Protein AF-A0A2G6N843-F1 (afdb_monomer)

Secondary structure (DSSP, 8-state):
---S-TT-SSPPEEEEE-SSEEEEEEEEEETTEEEEEEEEEEEPPTT-HHHHHHHHHHHHHHTT----EEEEEE-STTEEEEE--S--TTTHHHHTTSTT-TTGGGGGGEEEEEEEEE-TT--EEEEEEEEEHHHHHHHHHHHHHTT-EEEEEEEHHHHHHHHHHHHTGGGTTS-EEEEE--SS-EEEEEEETTEEEEEEEES--HHHHHHHTTSSS---

Nearest PDB structures (foldseek):
  5eou-assembly1_A  TM=7.934E-01  e=2.199E-14  Pseudomonas aeruginosa PAO1
  5eou-assembly2_B  TM=7.850E-01  e=2.071E-14  Pseudomonas aeruginosa PAO1
  2ych-assembly1_A  TM=8.215E-01  e=8.209E-13  Thermus thermophilus HB27
  3jc8-assembly1_Ma  TM=8.060E-01  e=1.693E-12  Myxococcus xanthus DK 1622
  7e1c-assembly1_A  TM=4.385E-01  e=1.642E-03  Spiroplasma eriocheiris

Solvent-accessible surface area (backbone atoms only — not comparable to full-atom values): 12923 Å² total; per-residue (Å²): 139,79,91,72,61,89,83,50,88,66,58,62,32,39,32,44,55,50,96,52,36,42,37,38,42,29,52,40,76,59,88,96,44,78,40,87,70,48,73,51,75,46,75,46,71,95,83,49,84,75,47,51,18,54,52,48,33,51,51,41,56,73,70,64,59,79,73,52,46,33,34,35,28,44,60,70,90,39,55,54,71,54,78,57,66,96,62,72,80,87,60,53,73,65,53,65,69,36,92,82,44,87,59,49,83,37,54,94,51,36,46,74,51,72,49,78,45,65,50,98,84,66,51,79,41,58,44,44,44,33,30,40,39,65,61,54,50,54,51,48,49,37,36,41,73,34,70,32,39,72,78,41,83,42,51,39,69,58,55,48,39,51,50,46,45,63,77,39,59,90,52,27,80,47,71,44,79,46,78,48,82,27,58,87,43,15,40,40,33,37,26,49,62,52,39,80,78,44,76,45,80,40,91,64,21,46,55,57,59,64,59,61,69,74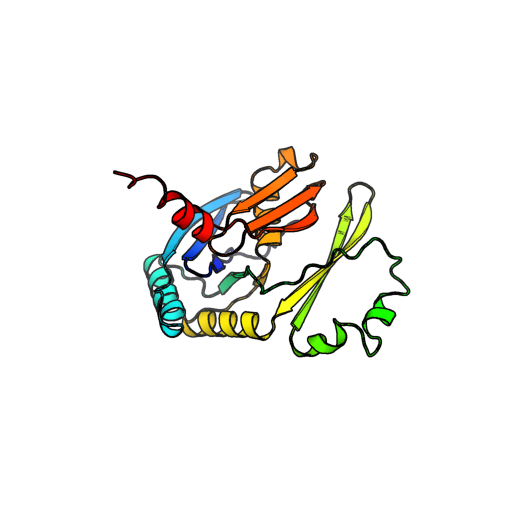,74,82,82,84,90,128

Sequence (220 aa):
MRFLHPSWLTPPVGLDWGSRWGKLVHLRRKGQTFTLNRIARFCWPAESEGDKSTRLKAVWSHLRLHPKTVFLALGGNTFLTSPADTLNLDRNLFQLQQPGSKLTDLADKTYSDSTVLYDNRGSPRHLRISASRQQVEEARQQIQQAGLRAKVIDNKALALCNMYTFAYADQKIKPAYLLHLGQTHSLLLLLQHGIPIWLERLDITGDALANSGGQTGHES

Foldseek 3Di:
DDPQPPPCQAGAWEWEDAPFKIKIWGWDDDPPDIDTLDIDMDTDDPDDLLVLLVVVLVVCVVSVPPAQEYAYADEDPFKDKDFPPPDDDPPVVVVLCDPPDPVVVCVVQKDKDKDWDADPVRDTGITMMIGGPVVVVSVQVSSVSSVHGYPHYHYPVVVVLVVCCVVCVVCLQDWDWDWAAEAQKIWIFIHHSSHTPDIDIDRRHNVVVVVVVPPPDDDD

Mean predicted aligned error: 9.67 Å

pLDDT: mean 77.56, std 18.63, range [28.88, 97.5]

Structure (mmCIF, N/CA/C/O backbone):
data_AF-A0A2G6N843-F1
#
_entry.id   AF-A0A2G6N843-F1
#
loop_
_atom_site.group_PDB
_atom_site.id
_atom_site.type_symbol
_atom_site.label_atom_id
_atom_site.label_alt_id
_atom_site.label_comp_id
_atom_site.label_asym_id
_atom_site.label_entity_id
_atom_site.label_seq_id
_atom_site.pdbx_PDB_ins_code
_atom_site.Cartn_x
_atom_site.Cartn_y
_atom_site.Cartn_z
_atom_site.occupancy
_atom_site.B_iso_or_equiv
_atom_site.auth_seq_id
_atom_site.auth_comp_id
_atom_site.auth_asym_id
_atom_site.auth_atom_id
_atom_site.pdbx_PDB_model_num
ATOM 1 N N . MET A 1 1 ? 11.738 -9.038 -9.928 1.00 37.84 1 MET A N 1
ATOM 2 C CA . MET A 1 1 ? 11.217 -8.848 -8.555 1.00 37.84 1 MET A CA 1
ATOM 3 C C . MET A 1 1 ? 9.994 -9.741 -8.336 1.00 37.84 1 MET A C 1
ATOM 5 O O . MET A 1 1 ? 9.005 -9.583 -9.042 1.00 37.84 1 MET A O 1
ATOM 9 N N . ARG A 1 2 ? 10.068 -10.738 -7.441 1.00 37.22 2 ARG A N 1
ATOM 10 C CA . ARG A 1 2 ? 8.918 -11.567 -7.026 1.00 37.22 2 ARG A CA 1
ATOM 11 C C . ARG A 1 2 ? 8.556 -11.165 -5.595 1.00 37.22 2 ARG A C 1
ATOM 13 O O . ARG A 1 2 ? 9.233 -11.577 -4.666 1.00 37.22 2 ARG A O 1
ATOM 20 N N . PHE A 1 3 ? 7.527 -10.337 -5.428 1.00 48.34 3 PHE A N 1
ATOM 21 C CA . PHE A 1 3 ? 7.156 -9.763 -4.123 1.00 48.34 3 PHE A CA 1
ATOM 22 C C . PHE A 1 3 ? 6.301 -10.680 -3.239 1.00 48.34 3 PHE A C 1
ATOM 24 O O . PHE A 1 3 ? 6.090 -10.395 -2.063 1.00 48.34 3 PHE A O 1
ATOM 31 N N . LEU A 1 4 ? 5.819 -11.800 -3.778 1.00 52.88 4 LEU A N 1
ATOM 32 C CA . LEU A 1 4 ? 5.072 -12.794 -3.015 1.00 52.88 4 LEU A CA 1
ATOM 33 C C . LEU A 1 4 ? 6.007 -13.961 -2.723 1.00 52.88 4 LEU A C 1
ATOM 35 O O . LEU A 1 4 ? 6.271 -14.797 -3.590 1.00 52.88 4 LEU A O 1
ATOM 39 N N . HIS A 1 5 ? 6.558 -13.971 -1.508 1.00 51.78 5 HIS A N 1
ATOM 40 C CA . HIS A 1 5 ? 7.480 -15.016 -1.092 1.00 51.78 5 HIS A CA 1
ATOM 41 C C . HIS A 1 5 ? 6.764 -16.382 -1.131 1.00 51.78 5 HIS A C 1
ATOM 43 O O . HIS A 1 5 ? 5.654 -16.500 -0.598 1.00 51.78 5 HIS A O 1
ATOM 49 N N . PRO A 1 6 ? 7.367 -17.433 -1.722 1.00 54.41 6 PRO A N 1
ATOM 50 C CA . PRO A 1 6 ? 6.719 -18.734 -1.884 1.00 54.41 6 PRO A CA 1
ATOM 51 C C . PRO A 1 6 ? 6.230 -19.370 -0.577 1.00 54.41 6 PRO A C 1
ATOM 53 O O . PRO A 1 6 ? 5.287 -20.154 -0.613 1.00 54.41 6 PRO A O 1
ATOM 56 N N . SER A 1 7 ? 6.837 -19.012 0.561 1.00 55.78 7 SER A N 1
ATOM 57 C CA . SER A 1 7 ? 6.515 -19.566 1.884 1.00 55.78 7 SER A CA 1
ATOM 58 C C . SER A 1 7 ? 5.225 -19.036 2.521 1.00 55.78 7 SER A C 1
ATOM 60 O O . SER A 1 7 ? 4.853 -19.488 3.604 1.00 55.78 7 SER A O 1
ATOM 62 N N . TRP A 1 8 ? 4.522 -18.077 1.910 1.00 62.12 8 TRP A N 1
ATOM 63 C CA . TRP A 1 8 ? 3.252 -17.607 2.466 1.00 62.12 8 TRP A CA 1
ATOM 64 C C . TRP A 1 8 ? 2.125 -18.572 2.101 1.00 62.12 8 TRP A C 1
ATOM 66 O O . TRP A 1 8 ? 1.446 -18.410 1.090 1.00 62.12 8 TRP A O 1
ATOM 76 N N . LEU A 1 9 ? 1.926 -19.574 2.965 1.00 58.59 9 LEU A N 1
ATOM 77 C CA . LEU A 1 9 ? 0.826 -20.544 2.885 1.00 58.59 9 LEU A CA 1
ATOM 78 C C . LEU A 1 9 ? -0.548 -19.858 2.839 1.00 58.59 9 LEU A C 1
ATOM 80 O O . LEU A 1 9 ? -1.459 -20.335 2.169 1.00 58.59 9 LEU A O 1
ATOM 84 N N . THR A 1 10 ? -0.682 -18.707 3.507 1.00 65.06 10 THR A N 1
ATOM 85 C CA . THR A 1 10 ? -1.827 -17.802 3.348 1.00 65.06 10 THR A CA 1
ATOM 86 C C . THR A 1 10 ? -1.306 -16.437 2.903 1.00 65.06 10 THR A C 1
ATOM 88 O O . THR A 1 10 ? -0.564 -15.810 3.666 1.00 65.06 10 THR A O 1
ATOM 91 N N . PRO A 1 11 ? -1.626 -15.971 1.683 1.00 71.50 11 PRO A N 1
ATOM 92 C CA . PRO A 1 11 ? -1.221 -14.644 1.250 1.00 71.50 11 PRO A CA 1
ATOM 93 C C . PRO A 1 11 ? -1.830 -13.589 2.192 1.00 71.50 11 PRO A C 1
ATOM 95 O O . PRO A 1 11 ? -2.998 -13.698 2.575 1.00 71.50 11 PRO A O 1
ATOM 98 N N . PRO A 1 12 ? -1.044 -12.588 2.607 1.00 79.25 12 PRO A N 1
ATOM 99 C CA . PRO A 1 12 ? -1.534 -11.522 3.463 1.00 79.25 12 PRO A CA 1
ATOM 100 C C . PRO A 1 12 ? -2.588 -10.686 2.732 1.00 79.25 12 PRO A C 1
ATOM 102 O O . PRO A 1 12 ? -2.629 -10.616 1.503 1.00 79.25 12 PRO A O 1
ATOM 105 N N . VAL A 1 13 ? -3.446 -10.042 3.514 1.00 94.75 13 VAL A N 1
ATOM 106 C CA . VAL A 1 13 ? -4.443 -9.102 3.004 1.00 94.75 13 VAL A CA 1
ATOM 107 C C . VAL A 1 13 ? -3.748 -7.778 2.690 1.00 94.75 13 VAL A C 1
ATOM 109 O O . VAL A 1 13 ? -3.042 -7.247 3.545 1.00 94.75 13 VAL A O 1
ATOM 112 N N . GLY A 1 14 ? -3.944 -7.246 1.486 1.00 95.75 14 GLY A N 1
ATOM 113 C CA . GLY A 1 14 ? -3.478 -5.916 1.099 1.00 95.75 14 GLY A CA 1
ATOM 114 C C . GLY A 1 14 ? -4.483 -4.837 1.498 1.00 95.75 14 GLY A C 1
ATOM 115 O O . GLY A 1 14 ? -5.689 -5.028 1.336 1.00 95.75 14 GLY A O 1
ATOM 116 N N . LEU A 1 15 ? -3.988 -3.711 2.005 1.00 96.56 15 LEU A N 1
ATOM 117 C CA . LEU A 1 15 ? -4.779 -2.565 2.440 1.00 96.56 15 LEU A CA 1
ATOM 118 C C . LEU A 1 15 ? -4.164 -1.262 1.917 1.00 96.56 15 LEU A C 1
ATOM 120 O O . LEU A 1 15 ? -3.085 -0.863 2.345 1.00 96.56 15 LEU A O 1
ATOM 124 N N . ASP A 1 16 ? -4.872 -0.587 1.013 1.00 94.75 16 ASP A N 1
ATOM 125 C CA . ASP A 1 16 ? -4.592 0.795 0.611 1.00 94.75 16 ASP A CA 1
ATOM 126 C C . ASP A 1 16 ? -5.185 1.742 1.661 1.00 94.75 16 ASP A C 1
ATOM 128 O O . ASP A 1 16 ? -6.410 1.837 1.806 1.00 94.75 16 ASP A O 1
ATOM 132 N N . TRP A 1 17 ? -4.307 2.416 2.405 1.00 92.38 17 TRP A N 1
ATOM 133 C CA . TRP A 1 17 ? -4.669 3.368 3.452 1.00 92.38 17 TRP A CA 1
ATOM 134 C C . TRP A 1 17 ? -4.746 4.775 2.861 1.00 92.38 17 TRP A C 1
ATOM 136 O O . TRP A 1 17 ? -3.772 5.530 2.817 1.00 92.38 17 TRP A O 1
ATOM 146 N N . GLY A 1 18 ? -5.908 5.118 2.311 1.00 89.31 18 GLY A N 1
ATOM 147 C CA . GLY A 1 18 ? -6.187 6.464 1.818 1.00 89.31 18 GLY A CA 1
ATOM 148 C C . GLY A 1 18 ? -6.565 7.433 2.937 1.00 89.31 18 GLY A C 1
ATOM 149 O O . GLY A 1 18 ? -6.906 7.032 4.048 1.00 89.31 18 GLY A O 1
ATOM 150 N N . SER A 1 19 ? -6.558 8.729 2.624 1.00 84.31 19 SER A N 1
ATOM 151 C CA . SER A 1 19 ? -6.962 9.791 3.555 1.00 84.31 19 SER A CA 1
ATOM 152 C C . SER A 1 19 ? -8.450 9.731 3.905 1.00 84.31 19 SER A C 1
ATOM 154 O O . SER A 1 19 ? -8.777 9.840 5.086 1.00 84.31 19 SER A O 1
ATOM 156 N N . ARG A 1 20 ? -9.326 9.465 2.917 1.00 88.00 20 ARG A N 1
ATOM 157 C CA . ARG A 1 20 ? -10.784 9.280 3.105 1.00 88.00 20 ARG A CA 1
ATOM 158 C C . ARG A 1 20 ? -11.318 7.881 2.812 1.00 88.00 20 ARG A C 1
ATOM 160 O O . ARG A 1 20 ? -12.445 7.585 3.173 1.00 88.00 20 ARG A O 1
ATOM 167 N N . TRP A 1 21 ? -10.546 7.012 2.166 1.00 90.81 21 TRP A N 1
ATOM 168 C CA . TRP A 1 21 ? -11.011 5.668 1.815 1.00 90.81 21 TRP A CA 1
ATOM 169 C C . TRP A 1 21 ? -9.994 4.608 2.211 1.00 90.81 21 TRP A C 1
ATOM 171 O O . TRP A 1 21 ? -8.796 4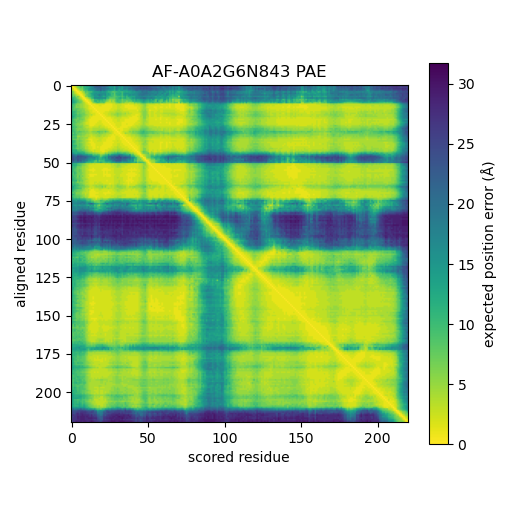.781 1.994 1.00 90.81 21 TRP A O 1
ATOM 181 N N . GLY A 1 22 ? -10.488 3.487 2.724 1.00 93.44 22 GLY A N 1
ATOM 182 C CA . GLY A 1 22 ? -9.756 2.233 2.819 1.00 93.44 22 GLY A CA 1
ATOM 183 C C . GLY A 1 22 ? -10.151 1.312 1.669 1.00 93.44 22 GLY A C 1
ATOM 184 O O . GLY A 1 22 ? -11.338 1.186 1.342 1.00 93.44 22 GLY A O 1
ATOM 185 N N . LYS A 1 23 ? -9.170 0.653 1.046 1.00 96.44 23 LYS A N 1
ATOM 186 C CA . LYS A 1 23 ? -9.431 -0.426 0.078 1.00 96.44 23 LYS A CA 1
ATOM 187 C C . LYS A 1 23 ? -8.692 -1.676 0.506 1.00 96.44 23 LYS A C 1
ATOM 189 O O . LYS A 1 23 ? -7.488 -1.637 0.725 1.00 96.44 23 LYS A O 1
ATOM 194 N N . LEU A 1 24 ? -9.413 -2.781 0.603 1.00 96.62 24 LEU A N 1
ATOM 195 C CA . LEU A 1 24 ? -8.887 -4.056 1.059 1.00 96.62 24 LEU A CA 1
ATOM 196 C C . LEU A 1 24 ? -8.987 -5.074 -0.068 1.00 96.62 24 LEU A C 1
ATOM 198 O O . LEU A 1 24 ? -10.053 -5.228 -0.660 1.00 96.62 24 LEU A O 1
ATOM 202 N N . VAL A 1 25 ? -7.899 -5.799 -0.322 1.00 95.75 25 VAL A N 1
ATOM 203 C CA . VAL A 1 25 ? -7.856 -6.915 -1.270 1.00 95.75 25 VAL A CA 1
ATOM 204 C C . VAL A 1 25 ? -7.260 -8.138 -0.585 1.00 95.75 25 VAL A C 1
ATOM 206 O O . VAL A 1 25 ? -6.144 -8.111 -0.073 1.00 95.75 25 VAL A O 1
ATOM 209 N N . HIS A 1 26 ? -7.996 -9.243 -0.602 1.00 94.88 26 HIS A N 1
ATOM 210 C CA . HIS A 1 26 ? -7.501 -10.550 -0.195 1.00 94.88 26 HIS A CA 1
ATOM 211 C C . HIS A 1 26 ? -7.463 -11.455 -1.419 1.00 94.88 26 HIS A C 1
ATOM 213 O O . HIS A 1 26 ? -8.494 -11.742 -2.033 1.00 94.88 26 HIS A O 1
ATOM 219 N N . LEU A 1 27 ? -6.266 -11.912 -1.764 1.00 90.88 27 LEU A N 1
ATOM 220 C CA . LEU A 1 27 ? -6.049 -12.881 -2.829 1.00 90.88 27 LEU A CA 1
ATOM 221 C C . LEU A 1 27 ? -5.942 -14.282 -2.228 1.00 90.88 27 LEU A C 1
ATOM 223 O O . LEU A 1 27 ? -5.589 -14.436 -1.067 1.00 90.88 27 LEU A O 1
ATOM 227 N N . ARG A 1 28 ? -6.214 -15.320 -3.013 1.00 89.69 28 ARG A N 1
ATOM 228 C CA . ARG A 1 28 ? -5.896 -16.713 -2.687 1.00 89.69 28 ARG A CA 1
ATOM 229 C C . ARG A 1 28 ? -4.988 -17.267 -3.773 1.00 89.69 28 ARG A C 1
ATOM 231 O O . ARG A 1 28 ? -5.272 -17.106 -4.960 1.00 89.69 28 ARG A O 1
ATOM 238 N N . ARG A 1 29 ? -3.911 -17.939 -3.371 1.00 85.69 29 ARG A N 1
ATOM 239 C CA . ARG A 1 29 ? -3.027 -18.641 -4.305 1.00 85.69 29 ARG A CA 1
ATOM 240 C C . ARG A 1 29 ? -3.634 -19.995 -4.683 1.00 85.69 29 ARG A C 1
ATOM 242 O O . ARG A 1 29 ? -4.057 -20.741 -3.801 1.00 85.69 29 ARG A O 1
ATOM 249 N N . LYS A 1 30 ? -3.662 -20.315 -5.978 1.00 86.62 30 LYS A N 1
ATOM 250 C CA . LYS A 1 30 ? -4.045 -21.625 -6.527 1.00 86.62 30 LYS A CA 1
ATOM 251 C C . LYS A 1 30 ? -2.950 -22.074 -7.499 1.00 86.62 30 LYS A C 1
ATOM 253 O O . LYS A 1 30 ? -2.910 -21.651 -8.647 1.00 86.62 30 LYS A O 1
ATOM 258 N N . GLY A 1 31 ? -2.006 -22.883 -7.018 1.00 85.69 31 GLY A N 1
ATOM 259 C CA . GLY A 1 31 ? -0.800 -23.218 -7.784 1.00 85.69 31 GLY A CA 1
ATOM 260 C C . GLY A 1 31 ? 0.073 -21.980 -8.031 1.00 85.69 31 GLY A C 1
ATOM 261 O O . GLY A 1 31 ? 0.523 -21.333 -7.082 1.00 85.69 31 GLY A O 1
ATOM 262 N N . GLN A 1 32 ? 0.307 -21.638 -9.300 1.00 81.12 32 GLN A N 1
ATOM 263 C CA . GLN A 1 32 ? 1.075 -20.445 -9.692 1.00 81.12 32 GLN A CA 1
ATOM 264 C C . GLN A 1 32 ? 0.210 -19.207 -9.958 1.00 81.12 32 GLN A C 1
ATOM 266 O O . GLN A 1 32 ? 0.752 -18.142 -10.244 1.00 81.12 32 GLN A O 1
ATOM 271 N N . THR A 1 33 ? -1.116 -19.315 -9.844 1.00 83.50 33 THR A N 1
ATOM 272 C CA . THR A 1 33 ? -2.028 -18.194 -10.088 1.00 83.50 33 THR A CA 1
ATOM 273 C C . THR A 1 33 ? -2.588 -17.629 -8.787 1.00 83.50 33 THR A C 1
ATOM 275 O O . THR A 1 33 ? -2.633 -18.294 -7.744 1.00 83.50 33 THR A O 1
ATOM 278 N N . PHE A 1 34 ? -3.017 -16.370 -8.852 1.00 85.38 34 PHE A N 1
ATOM 279 C CA . PHE A 1 34 ? -3.748 -15.701 -7.784 1.00 85.38 34 PHE A CA 1
ATOM 280 C C . PHE A 1 34 ? -5.189 -15.491 -8.224 1.00 85.38 34 PHE A C 1
ATOM 282 O O . PHE A 1 34 ? -5.458 -15.111 -9.358 1.00 85.38 34 PHE A O 1
ATOM 289 N N . THR A 1 35 ? -6.113 -15.739 -7.307 1.00 90.38 35 THR A N 1
ATOM 290 C CA . THR A 1 35 ? -7.546 -15.513 -7.498 1.00 90.38 35 THR A CA 1
ATOM 291 C C . THR A 1 35 ? -8.022 -14.506 -6.467 1.00 90.38 35 THR A C 1
ATOM 293 O O . THR A 1 35 ? -7.561 -14.521 -5.322 1.00 90.38 35 THR A O 1
ATOM 296 N N . LEU A 1 36 ? -8.924 -13.610 -6.859 1.00 93.12 36 LEU A N 1
ATOM 297 C CA . LEU A 1 36 ? -9.547 -12.691 -5.917 1.00 93.12 36 LEU A CA 1
ATOM 298 C C . LEU A 1 36 ? -10.435 -13.489 -4.957 1.00 93.12 36 LEU A C 1
ATOM 300 O O . LEU A 1 36 ? -11.321 -14.216 -5.392 1.00 93.12 36 LEU A O 1
ATOM 304 N N . ASN A 1 37 ? -10.193 -13.360 -3.653 1.00 94.56 37 ASN A N 1
ATOM 305 C CA . ASN A 1 37 ? -10.992 -14.030 -2.631 1.00 94.56 37 ASN A CA 1
ATOM 306 C C . ASN A 1 37 ? -11.985 -13.061 -1.983 1.00 94.56 37 ASN A C 1
ATOM 308 O O . ASN A 1 37 ? -13.172 -13.361 -1.885 1.00 94.56 37 ASN A O 1
ATOM 312 N N . ARG A 1 38 ? -11.510 -11.896 -1.529 1.00 96.62 38 ARG A N 1
ATOM 313 C CA . ARG A 1 38 ? -12.354 -10.837 -0.953 1.00 96.62 38 ARG A CA 1
ATOM 314 C C . ARG A 1 38 ? -11.857 -9.470 -1.393 1.00 96.62 38 ARG A C 1
ATOM 316 O O . ARG A 1 38 ? -10.655 -9.270 -1.562 1.00 96.62 38 ARG A O 1
ATOM 323 N N . ILE A 1 39 ? -12.784 -8.530 -1.507 1.00 97.38 39 ILE A N 1
ATOM 324 C CA . ILE A 1 39 ? -12.498 -7.118 -1.732 1.00 97.38 39 ILE A CA 1
ATOM 325 C C . ILE A 1 39 ? -13.470 -6.282 -0.909 1.00 97.38 39 ILE A C 1
ATOM 327 O O . ILE A 1 39 ? -14.625 -6.666 -0.734 1.00 97.38 39 ILE A O 1
ATOM 331 N N . ALA A 1 40 ? -13.009 -5.145 -0.406 1.00 97.50 40 ALA A N 1
ATOM 332 C CA . ALA A 1 40 ? -13.889 -4.121 0.130 1.00 97.50 40 ALA A CA 1
ATOM 333 C C . ALA A 1 40 ? -13.341 -2.733 -0.159 1.00 97.50 40 ALA A C 1
ATOM 335 O O . ALA A 1 40 ? -12.130 -2.510 -0.196 1.00 97.50 40 ALA A O 1
ATOM 336 N N . ARG A 1 41 ? -14.267 -1.788 -0.292 1.00 96.25 41 ARG A N 1
ATOM 337 C CA . ARG A 1 41 ? -14.002 -0.355 -0.266 1.00 96.25 41 ARG A CA 1
ATOM 338 C C . ARG A 1 41 ? -14.878 0.258 0.812 1.00 96.25 41 ARG A C 1
ATOM 340 O O . ARG A 1 41 ? -16.057 -0.069 0.901 1.00 96.25 41 ARG A O 1
ATOM 347 N N . PHE A 1 42 ? -14.312 1.136 1.621 1.00 94.19 42 PHE A N 1
ATOM 348 C CA . PHE A 1 42 ? -15.028 1.778 2.714 1.00 94.19 42 PHE A CA 1
ATOM 349 C C . PHE A 1 42 ? -14.497 3.188 2.932 1.00 94.19 42 PHE A C 1
ATOM 351 O O . PHE A 1 42 ? -13.331 3.466 2.661 1.00 94.19 42 PHE A O 1
ATOM 358 N N . CYS A 1 43 ? -15.381 4.078 3.366 1.00 91.31 43 CYS A N 1
ATOM 359 C CA . CYS A 1 43 ? -15.042 5.459 3.669 1.00 91.31 43 CYS A CA 1
ATOM 360 C C . CYS A 1 43 ? -14.598 5.567 5.130 1.00 91.31 43 CYS A C 1
ATOM 362 O O . CYS A 1 43 ? -15.158 4.891 5.999 1.00 91.31 43 CYS A O 1
ATOM 364 N N . TRP A 1 44 ? -13.607 6.413 5.380 1.00 88.69 44 TRP A N 1
ATOM 365 C CA . TRP A 1 44 ? -13.299 6.909 6.707 1.00 88.69 44 TRP A CA 1
ATOM 366 C C . TRP A 1 44 ? -14.264 8.050 7.021 1.00 88.69 44 TRP A C 1
ATOM 368 O O . TRP A 1 44 ? -14.489 8.907 6.165 1.00 88.69 44 TRP A O 1
ATOM 378 N N . PRO A 1 45 ? -14.828 8.092 8.224 1.00 80.75 45 PRO A N 1
ATOM 379 C CA . PRO A 1 45 ? -15.607 9.242 8.643 1.00 80.75 45 PRO A CA 1
ATOM 380 C C . PRO A 1 45 ? -14.690 10.456 8.775 1.00 80.75 45 PRO A C 1
ATOM 382 O O . PRO A 1 45 ? -13.508 10.330 9.099 1.00 80.75 45 PRO A O 1
ATOM 385 N N . ALA A 1 46 ? -15.240 11.630 8.475 1.00 70.81 46 ALA A N 1
ATOM 386 C CA . ALA A 1 46 ? -14.468 12.858 8.344 1.00 70.81 46 ALA A CA 1
ATOM 387 C C . ALA A 1 46 ? -13.858 13.350 9.672 1.00 70.81 46 ALA A C 1
ATOM 389 O O . ALA A 1 46 ? -12.899 14.112 9.630 1.00 70.81 46 ALA A O 1
ATOM 390 N N . GLU A 1 47 ? -14.372 12.903 10.827 1.00 63.53 47 GLU A N 1
ATOM 391 C CA . GLU A 1 47 ? -14.182 13.630 12.093 1.00 63.53 47 GLU A CA 1
ATOM 392 C C . GLU A 1 47 ? -13.619 12.826 13.278 1.00 63.53 47 GLU A C 1
ATOM 394 O O . GLU A 1 47 ? -13.552 13.359 14.381 1.00 63.53 47 GLU A O 1
ATOM 399 N N . SER A 1 48 ? -13.159 11.577 13.123 1.00 59.16 48 SER A N 1
ATOM 400 C CA . SER A 1 48 ? -12.454 10.935 14.250 1.00 59.16 48 SER A CA 1
ATOM 401 C C . SER A 1 48 ? -11.411 9.885 13.862 1.00 59.16 48 SER A C 1
ATOM 403 O O . SER A 1 48 ? -11.669 8.918 13.144 1.00 59.16 48 SER A O 1
ATOM 405 N N . GLU A 1 49 ? -10.202 10.047 14.407 1.00 56.91 49 GLU A N 1
ATOM 406 C CA . GLU A 1 49 ? -9.109 9.076 14.274 1.00 56.91 49 GLU A CA 1
ATOM 407 C C . GLU A 1 49 ? -9.425 7.727 14.945 1.00 56.91 49 GLU A C 1
ATOM 409 O O . GLU A 1 49 ? -8.943 6.689 14.488 1.00 56.91 49 GLU A O 1
ATOM 414 N N . GLY A 1 50 ? -10.287 7.719 15.972 1.00 60.62 50 GLY A N 1
ATOM 415 C CA . GLY A 1 50 ? -10.758 6.504 16.655 1.00 60.62 50 GLY A CA 1
ATOM 416 C C . GLY A 1 50 ? -11.719 5.636 15.829 1.00 60.62 50 GLY A C 1
ATOM 417 O O . GLY A 1 50 ? -11.906 4.453 16.122 1.00 60.62 50 GLY A O 1
ATOM 418 N N . ASP A 1 51 ? -12.300 6.179 14.760 1.00 79.50 51 ASP A N 1
ATOM 419 C CA . ASP A 1 51 ? -13.271 5.452 13.942 1.00 79.50 51 ASP A CA 1
ATOM 420 C C . ASP A 1 51 ? -12.590 4.656 12.816 1.00 79.50 51 ASP A C 1
ATOM 422 O O . ASP A 1 51 ? -13.073 3.597 12.420 1.00 79.50 51 ASP A O 1
ATOM 426 N N . LYS A 1 52 ? -11.376 5.022 12.373 1.00 90.19 52 LYS A N 1
ATOM 427 C CA . LYS A 1 52 ? -10.664 4.223 11.351 1.00 90.19 52 LYS A CA 1
ATOM 428 C C . LYS A 1 52 ? -10.395 2.787 11.808 1.00 90.19 52 LYS A C 1
ATOM 430 O O . LYS A 1 52 ? -10.641 1.848 11.047 1.00 90.19 52 LYS A O 1
ATOM 435 N N . SER A 1 53 ? -9.921 2.596 13.039 1.00 92.88 53 SER A N 1
ATOM 436 C CA . SER A 1 53 ? -9.635 1.265 13.593 1.00 92.88 53 SER A CA 1
ATOM 437 C C . SER A 1 53 ? -10.919 0.460 13.834 1.00 92.88 53 SER A C 1
ATOM 439 O O . SER A 1 53 ? -10.997 -0.713 13.456 1.00 92.88 53 SER A O 1
ATOM 441 N N . THR A 1 54 ? -11.963 1.104 14.365 1.00 93.25 54 THR A N 1
ATOM 442 C CA . THR A 1 54 ? -13.297 0.515 14.571 1.00 93.25 54 THR A CA 1
ATOM 443 C C . THR A 1 54 ? -13.926 0.076 13.250 1.00 93.25 54 THR A C 1
ATOM 445 O O . THR A 1 54 ? -14.329 -1.083 13.096 1.00 93.25 54 THR A O 1
ATOM 448 N N . ARG A 1 55 ? -13.934 0.962 12.248 1.00 93.88 55 ARG A N 1
ATOM 449 C CA . ARG A 1 55 ? -14.426 0.677 10.900 1.00 93.88 55 ARG A CA 1
ATOM 450 C C . ARG A 1 55 ? -13.636 -0.444 10.242 1.00 93.88 55 ARG A C 1
ATOM 452 O O . ARG A 1 55 ? -14.239 -1.348 9.661 1.00 93.88 55 ARG A O 1
ATOM 459 N N . LEU A 1 56 ? -12.307 -0.429 10.357 1.00 95.44 56 LEU A N 1
ATOM 460 C CA . LEU A 1 56 ? -11.459 -1.492 9.825 1.00 95.44 56 LEU A CA 1
ATOM 461 C C . LEU A 1 56 ? -11.795 -2.842 10.466 1.00 95.44 56 LEU A C 1
ATOM 463 O O . LEU A 1 56 ? -11.969 -3.823 9.745 1.00 95.44 56 LEU A O 1
ATOM 467 N N . LYS A 1 57 ? -11.950 -2.899 11.794 1.00 95.81 57 LYS A N 1
ATOM 468 C CA . LYS A 1 57 ? -12.339 -4.116 12.524 1.00 95.81 57 LYS A CA 1
ATOM 469 C C . LYS A 1 57 ? -13.707 -4.640 12.078 1.00 95.81 57 LYS A C 1
ATOM 471 O O . LYS A 1 57 ? -13.860 -5.850 11.880 1.00 95.81 57 LYS A O 1
ATOM 476 N N . ALA A 1 58 ? -14.679 -3.750 11.875 1.00 95.56 58 ALA A N 1
ATOM 477 C CA . ALA A 1 58 ? -16.003 -4.104 11.370 1.00 95.56 58 ALA A CA 1
ATOM 478 C C . ALA A 1 58 ? -15.929 -4.695 9.952 1.00 95.56 58 ALA A C 1
ATOM 480 O O . ALA A 1 58 ? -16.448 -5.787 9.714 1.00 95.56 58 ALA A O 1
ATOM 481 N N . VAL A 1 59 ? -15.211 -4.040 9.031 1.00 96.38 59 VAL A N 1
ATOM 482 C CA . VAL A 1 59 ? -15.004 -4.535 7.657 1.00 96.38 59 VAL A CA 1
ATOM 483 C C . VAL A 1 59 ? -14.276 -5.880 7.660 1.00 96.38 59 VAL A C 1
ATOM 485 O O . VAL A 1 59 ? -14.682 -6.805 6.958 1.00 96.38 59 VAL A O 1
ATOM 488 N N . TRP A 1 60 ? -13.237 -6.029 8.483 1.00 96.94 60 TRP A N 1
ATOM 489 C CA . TRP A 1 60 ? -12.467 -7.270 8.587 1.00 96.94 60 TRP A CA 1
ATOM 490 C C . TRP A 1 60 ? -13.331 -8.452 9.033 1.00 96.94 60 TRP A C 1
ATOM 492 O O . TRP A 1 60 ? -13.245 -9.549 8.473 1.00 96.94 60 TRP A O 1
ATOM 502 N N . SER A 1 61 ? -14.191 -8.207 10.024 1.00 96.62 61 SER A N 1
ATOM 503 C CA . SER A 1 61 ? -15.123 -9.197 10.566 1.00 96.62 61 SER A CA 1
ATOM 504 C C . SER A 1 61 ? -16.215 -9.540 9.551 1.00 96.62 61 SER A C 1
ATOM 506 O O . SER A 1 61 ? -16.486 -10.718 9.320 1.00 96.62 61 SER A O 1
ATOM 508 N N . HIS A 1 62 ? -16.777 -8.532 8.874 1.00 97.12 62 HIS A N 1
ATOM 509 C CA . HIS A 1 62 ? -17.790 -8.706 7.831 1.00 97.12 62 HIS A CA 1
ATOM 510 C C . HIS A 1 62 ? -17.284 -9.569 6.666 1.00 97.12 62 HIS A C 1
ATOM 512 O O . HIS A 1 62 ? -17.976 -10.479 6.211 1.00 97.12 62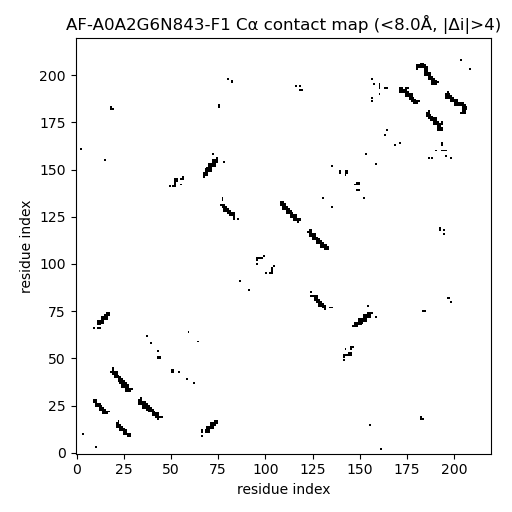 HIS A O 1
ATOM 518 N N . LEU A 1 63 ? -16.039 -9.353 6.231 1.00 96.44 63 LEU A N 1
ATOM 519 C CA . LEU A 1 63 ? -15.409 -10.147 5.172 1.00 96.44 63 LEU A CA 1
ATOM 520 C C . LEU A 1 63 ? -14.991 -11.560 5.614 1.00 96.44 63 LEU A C 1
ATOM 522 O O . LEU A 1 63 ? -14.548 -12.350 4.771 1.00 96.44 63 LEU A O 1
ATOM 526 N N . ARG A 1 64 ? -15.122 -11.880 6.912 1.00 95.94 64 ARG A N 1
ATOM 527 C CA . ARG A 1 64 ? -14.693 -13.139 7.543 1.00 95.94 64 ARG A CA 1
ATOM 528 C C . ARG A 1 64 ? -13.220 -13.451 7.258 1.00 95.94 64 ARG A C 1
ATOM 530 O O . ARG A 1 64 ? -12.852 -14.570 6.904 1.00 95.94 64 ARG A O 1
ATOM 537 N N . LEU A 1 65 ? -12.367 -12.434 7.366 1.00 94.19 65 LEU A N 1
ATOM 538 C CA . LEU A 1 65 ? -10.928 -12.583 7.168 1.00 94.19 65 LEU A CA 1
ATOM 539 C C . LEU A 1 65 ? -10.288 -13.163 8.434 1.00 94.19 65 LEU A C 1
ATOM 541 O O . LEU A 1 65 ? -10.203 -12.505 9.471 1.00 94.19 65 LEU A O 1
ATOM 545 N N . HIS A 1 66 ? -9.821 -14.407 8.342 1.00 90.62 66 HIS A N 1
ATOM 546 C CA . HIS A 1 66 ? -9.135 -15.084 9.444 1.00 90.62 66 HIS A CA 1
ATOM 547 C C . HIS A 1 66 ? -7.711 -14.573 9.711 1.00 90.62 66 HIS A C 1
ATOM 549 O O . HIS A 1 66 ? -7.367 -14.421 10.886 1.00 90.62 66 HIS A O 1
ATOM 555 N N . PRO A 1 67 ? -6.872 -14.279 8.691 1.00 89.00 67 PRO A N 1
ATOM 556 C CA . PRO A 1 67 ? -5.556 -13.709 8.947 1.00 89.00 67 PRO A CA 1
ATOM 557 C C . PRO A 1 67 ? -5.682 -12.418 9.757 1.00 89.00 67 PRO A C 1
ATOM 559 O O . PRO A 1 67 ? -6.567 -11.611 9.499 1.00 89.00 67 PRO A O 1
ATOM 562 N N . LYS A 1 68 ? -4.788 -12.207 10.725 1.00 93.44 68 LYS A N 1
ATOM 563 C CA . LYS A 1 68 ? -4.680 -10.944 11.486 1.00 93.44 68 LYS A CA 1
ATOM 564 C C . LYS A 1 68 ? -3.530 -10.066 11.007 1.00 93.44 68 LYS A C 1
ATOM 566 O O . LYS A 1 68 ? -3.151 -9.106 11.661 1.00 93.44 68 LYS A O 1
ATOM 571 N N . THR A 1 69 ? -2.928 -10.435 9.882 1.00 94.06 69 THR A N 1
ATOM 572 C CA . THR A 1 69 ? -1.770 -9.752 9.317 1.00 94.06 69 THR A CA 1
ATOM 573 C C . THR A 1 69 ? -2.167 -9.023 8.041 1.00 94.06 69 THR A C 1
ATOM 575 O O . THR A 1 69 ? -2.839 -9.604 7.188 1.00 94.06 69 THR A O 1
ATOM 578 N N . VAL A 1 70 ? -1.722 -7.774 7.912 1.00 95.25 70 VAL A N 1
ATOM 579 C CA . VAL A 1 70 ? -2.028 -6.895 6.781 1.00 95.25 70 VAL A CA 1
ATOM 580 C C . VAL A 1 70 ? -0.751 -6.337 6.155 1.00 95.25 70 VAL A C 1
ATOM 582 O O . VAL A 1 70 ? 0.242 -6.091 6.846 1.00 95.25 70 VAL A O 1
ATOM 585 N N . PHE A 1 71 ? -0.774 -6.181 4.835 1.00 95.44 71 PHE A N 1
ATOM 586 C CA . PHE A 1 71 ? 0.203 -5.429 4.057 1.00 95.44 71 PHE A CA 1
ATOM 587 C C . PHE A 1 71 ? -0.397 -4.066 3.762 1.00 95.44 71 PHE A C 1
ATOM 589 O O . PHE A 1 71 ? -1.426 -3.970 3.097 1.00 95.44 71 PHE A O 1
ATOM 596 N N . LEU A 1 72 ? 0.215 -3.034 4.318 1.00 95.06 72 LEU A N 1
ATOM 597 C CA . LEU A 1 72 ? -0.305 -1.682 4.315 1.00 95.06 72 LEU A CA 1
ATOM 598 C C . LEU A 1 72 ? 0.417 -0.872 3.247 1.00 95.06 72 LEU A C 1
ATOM 600 O O . LEU A 1 72 ? 1.637 -0.818 3.272 1.00 95.06 72 LEU A O 1
ATOM 604 N N . ALA A 1 73 ? -0.311 -0.220 2.348 1.00 93.25 73 ALA A N 1
ATOM 605 C CA . ALA A 1 73 ? 0.251 0.793 1.464 1.00 93.25 73 ALA A CA 1
ATOM 606 C C . ALA A 1 73 ? -0.136 2.180 1.984 1.00 93.25 73 ALA A C 1
ATOM 608 O O . ALA A 1 73 ? -1.321 2.523 2.039 1.00 93.25 73 ALA A O 1
ATOM 609 N N . LEU A 1 74 ? 0.867 2.973 2.353 1.00 89.56 74 LEU A N 1
ATOM 610 C CA . LEU A 1 74 ? 0.707 4.363 2.772 1.00 89.56 74 LEU A CA 1
ATOM 611 C C . LEU A 1 74 ? 1.011 5.294 1.589 1.00 89.56 74 LEU A C 1
ATOM 613 O O . LEU A 1 74 ? 1.839 4.987 0.733 1.00 89.56 74 LEU A O 1
ATOM 617 N N . GLY A 1 75 ? 0.338 6.441 1.514 1.00 79.44 75 GLY A N 1
ATOM 618 C CA . GLY A 1 75 ? 0.612 7.467 0.500 1.00 79.44 75 GLY A CA 1
ATOM 619 C C . GLY A 1 75 ? 0.535 8.876 1.076 1.00 79.44 75 GLY A C 1
ATOM 620 O O . GLY A 1 75 ? 0.266 9.049 2.257 1.00 79.44 75 GLY A O 1
ATOM 621 N N . GLY A 1 76 ? 0.725 9.885 0.225 1.00 68.69 76 GLY A N 1
ATOM 622 C CA . GLY A 1 76 ? 0.718 11.297 0.624 1.00 68.69 76 GLY A CA 1
ATOM 623 C C . GLY A 1 76 ? 2.103 11.806 1.023 1.00 68.69 76 GLY A C 1
ATOM 624 O O . GLY A 1 76 ? 3.104 11.320 0.505 1.00 68.69 76 GLY A O 1
ATOM 625 N N . ASN A 1 77 ? 2.160 12.781 1.941 1.00 60.34 77 ASN A N 1
ATOM 626 C CA . ASN A 1 77 ? 3.409 13.363 2.478 1.00 60.34 77 ASN A CA 1
ATOM 627 C C . ASN A 1 77 ? 4.271 12.365 3.271 1.00 60.34 77 ASN A C 1
ATOM 629 O O . ASN A 1 77 ? 5.311 12.741 3.803 1.00 60.34 77 ASN A O 1
ATOM 633 N N . THR A 1 78 ? 3.835 11.110 3.383 1.00 56.41 78 THR A N 1
ATOM 634 C CA . THR A 1 78 ? 4.494 10.108 4.212 1.00 56.41 78 THR A CA 1
ATOM 635 C C . THR A 1 78 ? 5.845 9.710 3.696 1.00 56.41 78 THR A C 1
ATOM 637 O O . THR A 1 78 ? 6.655 9.335 4.525 1.00 56.41 78 THR A O 1
ATOM 640 N N . PHE A 1 79 ? 6.118 9.817 2.397 1.00 58.53 79 PHE A N 1
ATOM 641 C CA . PHE A 1 79 ? 7.393 9.383 1.851 1.00 58.53 79 PHE A CA 1
ATOM 642 C C . PHE A 1 79 ? 8.096 10.476 1.063 1.00 58.53 79 PHE A C 1
ATOM 644 O O . PHE A 1 79 ? 7.487 11.160 0.243 1.00 58.53 79 PHE A O 1
ATOM 651 N N . LEU A 1 80 ? 9.405 10.558 1.276 1.00 56.50 80 LEU A N 1
ATOM 652 C CA . LEU A 1 80 ? 10.338 11.254 0.412 1.00 56.50 80 LEU A CA 1
ATOM 653 C C . LEU A 1 80 ? 11.066 10.198 -0.415 1.00 56.50 80 LEU A C 1
ATOM 655 O O . LEU A 1 80 ? 11.733 9.310 0.121 1.00 56.50 80 LEU A O 1
ATOM 659 N N . THR A 1 81 ? 10.916 10.288 -1.730 1.00 52.62 81 THR A N 1
ATOM 660 C CA . THR A 1 81 ? 11.697 9.503 -2.681 1.00 52.62 81 THR A CA 1
ATOM 661 C C . THR A 1 81 ? 12.707 10.438 -3.311 1.00 52.62 81 THR A C 1
ATOM 663 O O . THR A 1 81 ? 12.335 11.300 -4.103 1.00 52.62 81 THR A O 1
ATOM 666 N N . SER A 1 82 ? 13.977 10.290 -2.950 1.00 53.22 82 SER A N 1
ATOM 667 C CA . SER A 1 82 ? 15.049 10.839 -3.771 1.00 53.22 82 SER A CA 1
ATOM 668 C C . SER A 1 82 ? 15.391 9.758 -4.796 1.00 53.22 82 SER A C 1
ATOM 670 O O . SER A 1 82 ? 15.655 8.615 -4.403 1.00 53.22 82 SER A O 1
ATOM 672 N N . PRO A 1 83 ? 15.398 10.068 -6.104 1.00 46.81 83 PRO A N 1
ATOM 673 C CA . PRO A 1 83 ? 16.274 9.340 -7.000 1.00 46.81 83 PRO A CA 1
ATOM 674 C C . PRO A 1 83 ? 17.658 9.443 -6.359 1.00 46.81 83 PRO A C 1
ATOM 676 O O . PRO A 1 83 ? 18.112 10.548 -6.047 1.00 46.81 83 PRO A O 1
ATOM 679 N N . ALA A 1 84 ? 18.306 8.319 -6.059 1.00 45.78 84 ALA A N 1
ATOM 680 C CA . ALA A 1 84 ? 19.748 8.388 -5.937 1.00 45.78 84 ALA A CA 1
ATOM 681 C C . ALA A 1 84 ? 20.207 8.662 -7.367 1.00 45.78 84 ALA A C 1
ATOM 683 O O . ALA A 1 84 ? 20.280 7.739 -8.182 1.00 45.78 84 ALA A O 1
ATOM 684 N N . ASP A 1 85 ? 20.379 9.943 -7.696 1.00 33.59 85 ASP A N 1
ATOM 685 C CA . ASP A 1 85 ? 21.079 10.344 -8.902 1.00 33.59 85 ASP A CA 1
ATOM 686 C C . ASP A 1 85 ? 22.319 9.466 -9.004 1.00 33.59 85 ASP A C 1
ATOM 688 O O . ASP A 1 85 ? 22.997 9.213 -8.006 1.00 33.59 85 ASP A O 1
ATOM 692 N N . THR A 1 86 ? 22.552 8.941 -10.199 1.00 32.59 86 THR A N 1
ATOM 693 C CA . THR A 1 86 ? 23.768 8.243 -10.610 1.00 32.59 86 THR A CA 1
ATOM 694 C C . THR A 1 86 ? 25.010 8.876 -9.984 1.00 32.59 86 THR A C 1
ATOM 696 O O . THR A 1 86 ? 25.589 9.800 -10.542 1.00 32.59 86 THR A O 1
ATOM 699 N N . LEU A 1 87 ? 25.427 8.385 -8.821 1.00 29.03 87 LEU A N 1
ATOM 700 C CA . LEU A 1 87 ? 26.613 8.835 -8.114 1.00 29.03 87 LEU A CA 1
ATOM 701 C C . LEU A 1 87 ? 27.236 7.615 -7.454 1.00 29.03 87 LEU A C 1
ATOM 703 O O . LEU A 1 87 ? 26.673 7.016 -6.540 1.00 29.03 87 LEU A O 1
ATOM 707 N N . ASN A 1 88 ? 28.396 7.260 -8.000 1.00 28.88 88 ASN A N 1
ATOM 708 C CA . ASN A 1 88 ? 29.383 6.318 -7.493 1.00 28.88 88 ASN A CA 1
ATOM 709 C C . ASN A 1 88 ? 29.224 5.987 -5.999 1.00 28.88 88 ASN A C 1
ATOM 711 O O . ASN A 1 88 ? 29.342 6.849 -5.124 1.00 28.88 88 ASN A O 1
ATOM 715 N N . LEU A 1 89 ? 28.992 4.702 -5.746 1.00 33.59 89 LEU A N 1
ATOM 716 C CA . LEU A 1 89 ? 28.588 4.117 -4.470 1.00 33.59 89 LEU A CA 1
ATOM 717 C C . LEU A 1 89 ? 29.565 4.268 -3.304 1.00 33.59 89 LEU A C 1
ATOM 719 O O . LEU A 1 89 ? 29.138 4.093 -2.168 1.00 33.59 89 LEU A O 1
ATOM 723 N N . ASP A 1 90 ? 30.819 4.651 -3.527 1.00 32.78 90 ASP A N 1
ATOM 724 C CA . ASP A 1 90 ? 31.814 4.578 -2.451 1.00 32.78 90 ASP A CA 1
ATOM 725 C C . ASP A 1 90 ? 32.025 5.874 -1.658 1.00 32.78 90 ASP A C 1
ATOM 727 O O . ASP A 1 90 ? 32.575 5.826 -0.561 1.00 32.78 90 ASP A O 1
ATOM 731 N N . ARG A 1 91 ? 31.576 7.046 -2.136 1.00 30.95 91 ARG A N 1
ATOM 732 C CA . ARG A 1 91 ? 31.842 8.327 -1.434 1.00 30.95 91 ARG A CA 1
ATOM 733 C C . ARG A 1 91 ? 30.625 8.989 -0.789 1.00 30.95 91 ARG A C 1
ATOM 735 O O . ARG A 1 91 ? 30.778 9.650 0.235 1.00 30.95 91 ARG A O 1
ATOM 742 N N . ASN A 1 92 ? 29.412 8.775 -1.302 1.00 36.16 92 ASN A N 1
ATOM 743 C CA . ASN A 1 92 ? 28.246 9.561 -0.869 1.00 36.16 92 ASN A CA 1
ATOM 744 C C . ASN A 1 92 ? 27.405 8.928 0.247 1.00 36.16 92 ASN A C 1
ATOM 746 O O . ASN A 1 92 ? 26.637 9.634 0.901 1.00 36.16 92 ASN A O 1
ATOM 750 N N . LEU A 1 93 ? 27.595 7.637 0.545 1.00 37.94 93 LEU A N 1
ATOM 751 C CA . LEU A 1 93 ? 27.036 7.040 1.764 1.00 37.94 93 LEU A CA 1
ATOM 752 C C . LEU A 1 93 ? 27.649 7.662 3.029 1.00 37.94 93 LEU A C 1
ATOM 754 O O . LEU A 1 93 ? 26.930 7.870 4.002 1.00 37.94 93 LEU A O 1
ATOM 758 N N . PHE A 1 94 ? 28.926 8.058 2.971 1.00 36.78 94 PHE A N 1
ATOM 759 C CA . PHE A 1 94 ? 29.591 8.826 4.028 1.00 36.78 94 PHE A CA 1
ATOM 760 C C . PHE A 1 94 ? 29.213 10.316 4.023 1.00 36.78 94 PHE A C 1
ATOM 762 O O . PHE A 1 94 ? 29.166 10.934 5.083 1.00 36.78 94 PHE A O 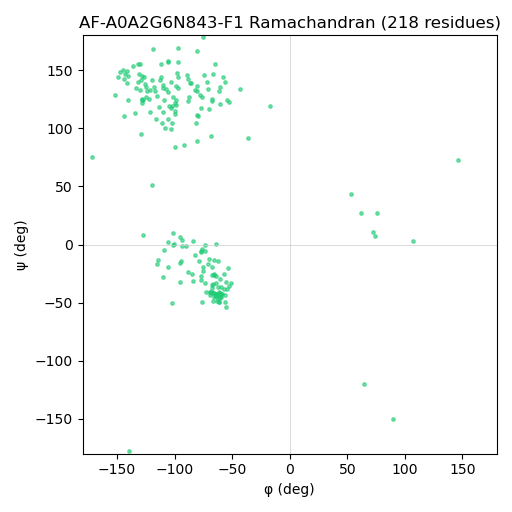1
ATOM 769 N N . GLN A 1 95 ? 28.906 10.914 2.864 1.00 36.72 95 GLN A N 1
ATOM 770 C CA . GLN A 1 95 ? 28.579 12.348 2.796 1.00 36.72 95 GLN A CA 1
ATOM 771 C C . GLN A 1 95 ? 27.163 12.696 3.276 1.00 36.72 95 GLN A C 1
ATOM 773 O O . GLN A 1 95 ? 26.953 13.782 3.803 1.00 36.72 95 GLN A O 1
ATOM 778 N N . LEU A 1 96 ? 26.196 11.779 3.178 1.00 41.78 96 LEU A N 1
ATOM 779 C CA . LEU A 1 96 ? 24.836 11.993 3.703 1.00 41.78 96 LEU A CA 1
ATOM 780 C C . LEU A 1 96 ? 24.729 11.830 5.231 1.00 41.78 96 LEU A C 1
ATOM 782 O O . LEU A 1 96 ? 23.677 12.111 5.800 1.00 41.78 96 LEU A O 1
ATOM 786 N N . GLN A 1 97 ? 25.807 11.394 5.887 1.00 42.06 97 GLN A N 1
ATOM 787 C CA . GLN A 1 97 ? 25.978 11.458 7.340 1.00 42.06 97 GLN A CA 1
ATOM 788 C C . GLN A 1 97 ? 26.756 12.710 7.781 1.00 42.06 97 GLN A C 1
ATOM 790 O O . GLN A 1 97 ? 27.078 12.837 8.961 1.00 42.06 97 GLN A O 1
ATOM 795 N N . GLN A 1 98 ? 27.074 13.641 6.867 1.00 39.06 98 GLN A N 1
ATOM 796 C CA . GLN A 1 98 ? 27.732 14.880 7.269 1.00 39.06 98 GLN A CA 1
ATOM 797 C C . GLN A 1 98 ? 26.768 15.792 8.037 1.00 39.06 98 GLN A C 1
ATOM 799 O O . GLN A 1 98 ? 25.636 16.001 7.586 1.00 39.06 98 GLN A O 1
ATOM 804 N N . PRO A 1 99 ? 27.211 16.367 9.170 1.00 37.75 99 PRO A N 1
ATOM 805 C CA . PRO A 1 99 ? 26.443 17.370 9.896 1.00 37.75 99 PRO A CA 1
ATOM 806 C C . PRO A 1 99 ? 26.063 18.526 8.958 1.00 37.75 99 PRO A C 1
ATOM 808 O O . PRO A 1 99 ? 26.940 19.127 8.341 1.00 37.75 99 PRO A O 1
ATOM 811 N N . GLY A 1 100 ? 24.767 18.834 8.840 1.00 42.56 100 GLY A N 1
ATOM 812 C CA . GLY A 1 100 ? 24.269 19.990 8.078 1.00 42.56 100 GLY A CA 1
ATOM 813 C C . GLY A 1 100 ? 23.573 19.691 6.743 1.00 42.56 100 GLY A C 1
ATOM 814 O O . GLY A 1 100 ? 23.140 20.623 6.067 1.00 42.56 100 GLY A O 1
ATOM 815 N N . SER A 1 101 ? 23.395 18.425 6.346 1.00 49.69 101 SER A N 1
ATOM 816 C CA . SER A 1 101 ? 22.460 18.105 5.255 1.00 49.69 101 SER A CA 1
ATOM 817 C C . SER A 1 101 ? 21.001 18.209 5.744 1.00 49.69 101 SER A C 1
ATOM 819 O O . SER A 1 101 ? 20.699 17.830 6.877 1.00 49.69 101 SER A O 1
ATOM 821 N N . LYS A 1 102 ? 20.054 18.643 4.893 1.00 48.53 102 LYS A N 1
ATOM 822 C CA . LYS A 1 102 ? 18.603 18.654 5.225 1.00 48.53 102 LYS A CA 1
ATOM 823 C C . LYS A 1 102 ? 18.065 17.284 5.688 1.00 48.53 102 LYS A C 1
ATOM 825 O O . LYS A 1 102 ? 17.005 17.218 6.300 1.00 48.53 102 LYS A O 1
ATOM 830 N N . LEU A 1 103 ? 18.769 16.195 5.365 1.00 47.41 103 LEU A N 1
ATOM 831 C CA . LEU A 1 103 ? 18.431 14.823 5.751 1.00 47.41 103 LEU A CA 1
ATOM 832 C C . LEU A 1 103 ? 18.942 14.449 7.151 1.00 47.41 103 LEU A C 1
ATOM 834 O O . LEU A 1 103 ? 18.268 13.685 7.838 1.00 47.41 103 LEU A O 1
ATOM 838 N N . THR A 1 104 ? 20.073 15.002 7.604 1.00 48.91 104 THR A N 1
ATOM 839 C CA . THR A 1 104 ? 20.602 14.770 8.965 1.00 48.91 104 THR A CA 1
ATOM 840 C C . THR A 1 104 ? 19.642 15.274 10.047 1.00 48.91 104 THR A C 1
ATOM 842 O O . THR A 1 104 ? 19.427 14.571 11.028 1.00 48.91 104 THR A O 1
ATOM 845 N N . ASP A 1 105 ? 18.954 16.399 9.818 1.00 51.56 105 ASP A N 1
ATOM 846 C CA . ASP A 1 105 ? 17.945 16.943 10.749 1.00 51.56 105 ASP A CA 1
ATOM 847 C C . ASP A 1 105 ? 16.653 16.099 10.821 1.00 51.56 105 ASP A C 1
ATOM 849 O O . ASP A 1 105 ? 15.805 16.287 11.700 1.00 51.56 105 ASP A O 1
ATOM 853 N N . LEU A 1 106 ? 16.477 15.164 9.880 1.00 57.94 106 LEU A N 1
ATOM 854 C CA . LEU A 1 106 ? 15.304 14.297 9.758 1.00 57.94 106 LEU A CA 1
ATOM 855 C C . LEU A 1 106 ? 15.591 12.838 10.129 1.00 57.94 106 LEU A C 1
ATOM 857 O O . LEU A 1 106 ? 14.648 12.042 10.164 1.00 57.94 106 LEU A O 1
ATOM 861 N N . ALA A 1 107 ? 16.844 12.476 10.422 1.00 64.88 107 ALA A N 1
ATOM 862 C CA . ALA A 1 107 ? 17.237 11.096 10.707 1.00 64.88 107 ALA A CA 1
ATOM 863 C C . ALA A 1 107 ? 16.422 10.492 11.866 1.00 64.88 107 ALA A C 1
ATOM 865 O O . ALA A 1 107 ? 15.877 9.399 11.734 1.00 64.88 107 ALA A O 1
ATOM 866 N N . ASP A 1 108 ? 16.213 11.250 12.945 1.00 72.19 108 ASP A N 1
ATOM 867 C CA . ASP A 1 108 ? 15.447 10.779 14.110 1.00 72.19 108 ASP A CA 1
ATOM 868 C C . ASP A 1 108 ? 13.926 10.748 13.877 1.00 72.19 108 ASP A C 1
ATOM 870 O O . ASP A 1 108 ? 13.178 10.050 14.576 1.00 72.19 108 ASP A O 1
ATOM 874 N N . LYS A 1 109 ? 13.458 11.495 12.871 1.00 78.44 109 LYS A N 1
ATOM 875 C CA . LYS A 1 109 ? 12.039 11.701 12.540 1.00 78.44 109 LYS A CA 1
ATOM 876 C C . LYS A 1 109 ? 11.568 10.847 11.366 1.00 78.44 109 LYS A C 1
ATOM 878 O O . LYS A 1 109 ? 10.389 10.910 11.006 1.00 78.44 109 LYS A O 1
ATOM 883 N N . THR A 1 110 ? 12.448 10.046 10.768 1.00 80.62 110 THR A N 1
ATOM 884 C CA . THR A 1 110 ? 12.127 9.246 9.586 1.00 80.62 110 THR A CA 1
ATOM 885 C C . THR A 1 110 ? 12.547 7.790 9.732 1.00 80.62 110 THR A C 1
ATOM 887 O O . THR A 1 110 ? 13.548 7.461 10.358 1.00 80.62 110 THR A O 1
ATOM 890 N N . TYR A 1 111 ? 11.768 6.894 9.133 1.00 82.31 111 TYR A N 1
ATOM 891 C CA . TYR A 1 111 ? 12.242 5.561 8.778 1.00 82.31 111 TYR A CA 1
ATOM 892 C C . TYR A 1 111 ? 12.893 5.635 7.402 1.00 8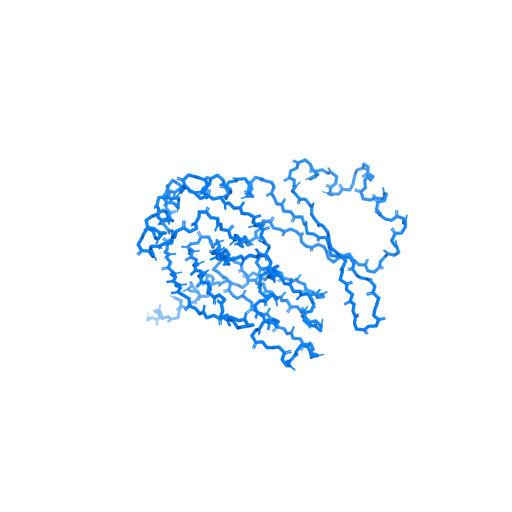2.31 111 TYR A C 1
ATOM 894 O O . TYR A 1 111 ? 12.358 6.299 6.522 1.00 82.31 111 TYR A O 1
ATOM 902 N N . SER A 1 112 ? 14.021 4.963 7.192 1.00 80.81 112 SER A N 1
ATOM 903 C CA . SER A 1 112 ? 14.658 4.884 5.875 1.00 80.81 112 SER A CA 1
ATOM 904 C C . SER A 1 112 ? 14.978 3.440 5.533 1.00 80.81 112 SER A C 1
ATOM 906 O O . SER A 1 112 ? 15.540 2.719 6.353 1.00 80.81 112 SER A O 1
ATOM 908 N N . ASP A 1 113 ? 14.629 3.044 4.316 1.00 80.94 113 ASP A N 1
ATOM 909 C CA . ASP A 1 113 ? 14.961 1.745 3.741 1.00 80.94 113 ASP A CA 1
ATOM 910 C C . ASP A 1 113 ? 15.564 1.946 2.345 1.00 80.94 113 ASP A C 1
ATOM 912 O O . ASP A 1 113 ? 15.349 2.973 1.688 1.00 80.94 113 ASP A O 1
ATOM 916 N N . SER A 1 114 ? 16.363 0.988 1.888 1.00 78.75 114 SER A N 1
ATOM 917 C CA . SER A 1 114 ? 16.968 1.048 0.564 1.00 78.75 114 SER A CA 1
ATOM 918 C C . SER A 1 114 ? 17.052 -0.315 -0.093 1.00 78.75 114 SER A C 1
ATOM 920 O O . SER A 1 114 ? 17.269 -1.334 0.554 1.00 78.75 114 SER A O 1
ATOM 922 N N . THR A 1 115 ? 16.923 -0.321 -1.413 1.00 76.62 115 THR A N 1
ATOM 923 C CA . THR A 1 115 ? 17.051 -1.522 -2.227 1.00 76.62 115 THR A CA 1
ATOM 924 C C . THR A 1 115 ? 17.886 -1.237 -3.467 1.00 76.62 115 THR A C 1
ATOM 926 O O . THR A 1 115 ? 17.958 -0.100 -3.938 1.00 76.62 115 THR A O 1
ATOM 929 N N . VAL A 1 116 ? 18.526 -2.277 -3.995 1.00 76.69 116 VAL A N 1
ATOM 930 C CA . VAL A 1 116 ? 19.255 -2.210 -5.261 1.00 76.69 116 VAL A CA 1
ATOM 931 C C . VAL A 1 116 ? 18.358 -2.766 -6.353 1.00 76.69 116 VAL A C 1
ATOM 933 O O . VAL A 1 116 ? 17.918 -3.915 -6.308 1.00 76.69 116 VAL A O 1
ATOM 936 N N . LEU A 1 117 ? 18.072 -1.924 -7.332 1.00 74.25 117 LEU A N 1
ATOM 937 C CA . LEU A 1 117 ? 17.374 -2.262 -8.558 1.00 74.25 117 LEU A CA 1
ATOM 938 C C . LEU A 1 117 ? 18.428 -2.504 -9.634 1.00 74.25 117 LEU A C 1
ATOM 940 O O . LEU A 1 117 ? 19.448 -1.830 -9.667 1.00 74.25 117 LEU A O 1
ATOM 944 N N . TYR A 1 118 ? 18.186 -3.454 -10.522 1.00 72.19 118 TYR A N 1
ATOM 945 C CA . TYR A 1 118 ? 19.080 -3.722 -11.643 1.00 72.19 118 TYR A CA 1
ATOM 946 C C . TYR A 1 118 ? 18.329 -3.414 -12.921 1.00 72.19 118 TYR A C 1
ATOM 948 O O . TYR A 1 118 ? 17.209 -3.893 -13.105 1.00 72.19 118 TYR A O 1
ATOM 956 N N . ASP A 1 119 ? 18.924 -2.601 -13.787 1.00 70.56 119 ASP A N 1
ATOM 957 C CA . ASP A 1 119 ? 18.376 -2.417 -15.123 1.00 70.56 119 ASP A CA 1
ATOM 958 C C . AS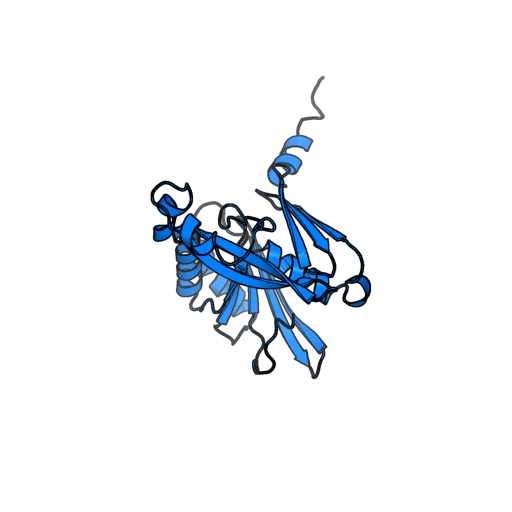P A 1 119 ? 18.667 -3.632 -16.021 1.00 70.56 119 ASP A C 1
ATOM 960 O O . ASP A 1 119 ? 19.323 -4.601 -15.631 1.00 70.56 119 ASP A O 1
ATOM 964 N N . ASN A 1 120 ? 18.180 -3.586 -17.261 1.00 68.38 120 ASN A N 1
ATOM 965 C CA . ASN A 1 120 ? 18.362 -4.678 -18.219 1.00 68.38 120 ASN A CA 1
ATOM 966 C C . ASN A 1 120 ? 19.819 -4.903 -18.640 1.00 68.38 120 ASN A C 1
ATOM 968 O O . ASN A 1 120 ? 20.112 -5.920 -19.262 1.00 68.38 120 ASN A O 1
ATOM 972 N N . ARG A 1 121 ? 20.722 -3.961 -18.347 1.00 74.06 121 ARG A N 1
ATOM 973 C CA . ARG A 1 121 ? 22.162 -4.094 -18.592 1.00 74.06 121 ARG A CA 1
ATOM 974 C C . ARG A 1 121 ? 22.891 -4.626 -17.355 1.00 74.06 121 ARG A C 1
ATOM 976 O O . ARG A 1 121 ? 24.114 -4.704 -17.365 1.00 74.06 121 ARG A O 1
ATOM 983 N N . GLY A 1 122 ? 22.159 -4.964 -16.291 1.00 73.50 122 GLY A N 1
ATOM 984 C CA . GLY A 1 122 ? 22.719 -5.400 -15.016 1.00 73.50 122 GLY A CA 1
ATOM 985 C C . GLY A 1 122 ? 23.369 -4.271 -14.218 1.00 73.50 122 GLY A C 1
ATOM 986 O O . GLY A 1 122 ? 24.040 -4.549 -13.228 1.00 73.50 122 GLY A O 1
ATOM 987 N N . SER A 1 123 ? 23.182 -3.007 -14.614 1.00 75.31 123 SER A N 1
ATOM 988 C CA . SER A 1 123 ? 23.744 -1.878 -13.875 1.00 75.31 123 SER A CA 1
ATOM 989 C C . SER A 1 123 ? 22.920 -1.623 -12.607 1.00 75.31 123 SER A C 1
ATOM 991 O O . SER A 1 123 ? 21.690 -1.500 -12.697 1.00 75.31 123 SER A O 1
ATOM 993 N N . PRO A 1 124 ? 23.561 -1.564 -11.422 1.00 74.69 124 PRO A N 1
ATOM 994 C CA . PRO A 1 124 ? 22.860 -1.342 -10.169 1.00 74.69 124 PRO A CA 1
ATOM 995 C C . PRO A 1 124 ? 22.370 0.106 -10.075 1.00 74.69 124 PRO A C 1
ATOM 997 O O . PRO A 1 124 ? 23.073 1.056 -10.414 1.00 74.69 124 PRO A O 1
ATOM 1000 N N . ARG A 1 125 ? 21.156 0.274 -9.562 1.00 70.94 125 ARG A N 1
ATOM 1001 C CA . ARG A 1 125 ? 20.532 1.548 -9.208 1.00 70.94 125 ARG A CA 1
ATOM 1002 C C . ARG A 1 125 ? 20.030 1.457 -7.782 1.00 70.94 125 ARG A C 1
ATOM 1004 O O . ARG A 1 125 ? 19.259 0.563 -7.448 1.00 70.94 125 ARG A O 1
ATOM 1011 N N . HIS A 1 126 ? 20.445 2.389 -6.940 1.00 70.94 126 HIS A N 1
ATOM 1012 C CA . HIS A 1 126 ? 20.014 2.409 -5.550 1.00 70.94 126 HIS A CA 1
ATOM 1013 C C . HIS A 1 126 ? 18.722 3.203 -5.436 1.00 70.94 126 HIS A C 1
ATOM 1015 O O . HIS A 1 126 ? 18.656 4.364 -5.822 1.00 70.94 126 HIS A O 1
ATOM 1021 N N . LEU A 1 127 ? 17.689 2.574 -4.895 1.00 73.12 127 LEU A N 1
ATOM 1022 C CA . LEU A 1 127 ? 16.467 3.255 -4.513 1.00 73.12 127 LEU A CA 1
ATOM 1023 C C . LEU A 1 127 ? 16.463 3.382 -2.996 1.00 73.12 127 LEU A C 1
ATOM 1025 O O . LEU A 1 127 ? 16.473 2.372 -2.293 1.00 73.12 127 LEU A O 1
ATOM 1029 N N . ARG A 1 128 ? 16.434 4.618 -2.498 1.00 75.44 128 ARG A N 1
ATOM 1030 C CA . ARG A 1 128 ? 16.207 4.913 -1.083 1.00 75.44 128 ARG A CA 1
ATOM 1031 C C . ARG A 1 128 ? 14.811 5.492 -0.914 1.00 75.44 128 ARG A C 1
ATOM 1033 O O . ARG A 1 128 ? 14.406 6.385 -1.654 1.00 75.44 128 ARG A O 1
ATOM 1040 N N . ILE A 1 129 ? 14.095 4.984 0.077 1.00 76.19 129 ILE A N 1
ATOM 1041 C CA . ILE A 1 129 ? 12.782 5.477 0.469 1.00 76.19 129 ILE A CA 1
ATOM 1042 C C . ILE A 1 129 ? 12.870 5.885 1.927 1.00 76.19 129 ILE A C 1
ATOM 1044 O O . ILE A 1 129 ? 13.226 5.077 2.783 1.00 76.19 129 ILE A O 1
ATOM 1048 N N . SER A 1 130 ? 12.506 7.131 2.202 1.00 79.00 130 SER A N 1
ATOM 1049 C CA . SER A 1 130 ? 12.374 7.634 3.563 1.00 79.00 130 SER A CA 1
ATOM 1050 C C . SER A 1 130 ? 10.911 7.926 3.849 1.00 79.00 130 SER A C 1
ATOM 1052 O O . SER A 1 130 ? 10.198 8.409 2.972 1.00 79.00 130 SER A O 1
ATOM 1054 N N . ALA A 1 131 ? 10.458 7.624 5.061 1.00 81.31 131 ALA A N 1
ATOM 1055 C CA . ALA A 1 131 ? 9.087 7.792 5.504 1.00 81.31 131 ALA A CA 1
ATOM 1056 C C . ALA A 1 131 ? 9.004 8.577 6.816 1.00 81.31 131 ALA A C 1
ATOM 1058 O O . ALA A 1 131 ? 9.844 8.378 7.688 1.00 81.31 131 ALA A O 1
ATOM 1059 N N . SER A 1 132 ? 7.979 9.409 7.007 1.00 84.81 132 SER A N 1
ATOM 1060 C CA . SER A 1 132 ? 7.709 10.051 8.301 1.00 84.81 132 SER A CA 1
ATOM 1061 C C . SER A 1 132 ? 7.452 8.995 9.378 1.00 84.81 132 SER A C 1
ATOM 1063 O O . SER A 1 132 ? 6.511 8.204 9.272 1.00 84.81 132 SER A O 1
ATOM 1065 N N . ARG A 1 133 ? 8.273 8.996 10.434 1.00 87.12 133 ARG A N 1
ATOM 1066 C CA . ARG A 1 133 ? 8.160 8.046 11.549 1.00 87.12 133 ARG A CA 1
ATOM 1067 C C . ARG A 1 133 ? 6.812 8.166 12.246 1.00 87.12 133 ARG A C 1
ATOM 1069 O O . ARG A 1 133 ? 6.173 7.152 12.504 1.00 87.12 133 ARG A O 1
ATOM 1076 N N . GLN A 1 134 ? 6.375 9.402 12.487 1.00 88.50 134 GLN A N 1
ATOM 1077 C CA . GLN A 1 134 ? 5.091 9.708 13.110 1.00 88.50 134 GLN A CA 1
ATOM 1078 C C . GLN A 1 134 ? 3.936 9.063 12.335 1.00 88.50 134 GLN A C 1
ATOM 1080 O O . GLN A 1 134 ? 3.189 8.276 12.902 1.00 88.50 134 GLN A O 1
ATOM 1085 N N . GLN A 1 135 ? 3.841 9.312 11.028 1.00 86.38 135 GLN A N 1
ATOM 1086 C CA . GLN A 1 135 ? 2.727 8.805 10.218 1.00 86.38 135 GLN A CA 1
ATOM 1087 C C . GLN A 1 135 ? 2.734 7.277 10.085 1.00 86.38 135 GLN A C 1
ATOM 1089 O O . GLN A 1 135 ? 1.678 6.645 10.035 1.00 86.38 135 GLN A O 1
ATOM 1094 N N . VAL A 1 136 ? 3.923 6.666 10.035 1.00 90.12 136 VAL A N 1
ATOM 1095 C CA . VAL A 1 136 ? 4.063 5.205 10.038 1.00 90.12 136 VAL A CA 1
ATOM 1096 C C . VAL A 1 136 ? 3.588 4.614 11.369 1.00 90.12 136 VAL A C 1
ATOM 1098 O O . VAL A 1 136 ? 2.848 3.629 11.361 1.00 90.12 136 VAL A O 1
ATOM 1101 N N . GLU A 1 137 ? 3.974 5.206 12.501 1.00 92.88 137 GLU A N 1
ATOM 1102 C CA . GLU A 1 137 ? 3.556 4.736 13.826 1.00 92.88 137 GLU A CA 1
ATOM 1103 C C . GLU A 1 137 ? 2.068 4.976 14.097 1.00 92.88 137 GLU A C 1
ATOM 1105 O O . GLU A 1 137 ? 1.403 4.065 14.584 1.00 92.88 137 GLU A O 1
ATOM 1110 N N . GLU A 1 138 ? 1.516 6.128 13.711 1.00 91.31 138 GLU A N 1
ATOM 1111 C CA . GLU A 1 138 ? 0.077 6.419 13.790 1.00 91.31 138 GLU A CA 1
ATOM 1112 C C . GLU A 1 138 ? -0.733 5.364 13.027 1.00 91.31 138 GLU A C 1
ATOM 1114 O O . GLU A 1 138 ? -1.658 4.751 13.569 1.00 91.31 138 GLU A O 1
ATOM 1119 N N . ALA A 1 139 ? -0.340 5.069 11.784 1.00 91.88 139 ALA A N 1
ATOM 1120 C CA . ALA A 1 139 ? -0.992 4.030 11.002 1.00 91.88 139 ALA A CA 1
ATOM 1121 C C . ALA A 1 139 ? -0.830 2.649 11.659 1.00 91.88 139 ALA A C 1
ATOM 1123 O O . ALA A 1 139 ? -1.798 1.894 11.760 1.00 91.88 139 ALA A O 1
ATOM 1124 N N . ARG A 1 140 ? 0.367 2.311 12.159 1.00 94.62 140 ARG A N 1
ATOM 1125 C CA . ARG A 1 140 ? 0.615 1.038 12.856 1.00 94.62 140 ARG A CA 1
ATOM 1126 C C . ARG A 1 140 ? -0.266 0.892 14.096 1.00 94.62 140 ARG A C 1
ATOM 1128 O O . ARG A 1 140 ? -0.840 -0.180 14.298 1.00 94.62 140 ARG A O 1
ATOM 1135 N N . GLN A 1 141 ? -0.419 1.956 14.878 1.00 94.94 141 GLN A N 1
ATOM 1136 C CA . GLN A 1 141 ? -1.271 1.996 16.061 1.00 94.94 141 GLN A CA 1
ATOM 1137 C C . GLN A 1 141 ? -2.747 1.810 15.691 1.00 94.94 141 GLN A C 1
ATOM 1139 O O . GLN A 1 141 ? -3.426 0.991 16.309 1.00 94.94 141 GLN A O 1
ATOM 1144 N N . GLN A 1 142 ? -3.240 2.482 14.645 1.00 93.62 142 GLN A N 1
ATOM 1145 C CA . GLN A 1 142 ? -4.618 2.314 14.161 1.00 93.62 142 GLN A CA 1
ATOM 1146 C C . GLN A 1 142 ? -4.893 0.876 13.685 1.00 93.62 142 GLN A C 1
ATOM 1148 O O . GLN A 1 142 ? -5.938 0.299 13.998 1.00 93.62 142 GLN A O 1
ATOM 1153 N N . ILE A 1 143 ? -3.939 0.253 12.986 1.00 95.56 143 ILE A N 1
ATOM 1154 C CA . ILE A 1 143 ? -4.016 -1.167 12.605 1.00 95.56 143 ILE A CA 1
ATOM 1155 C C . ILE A 1 143 ? -4.036 -2.069 13.851 1.00 95.56 143 ILE A C 1
ATOM 1157 O O . ILE A 1 143 ? -4.838 -3.003 13.922 1.00 95.56 143 ILE A O 1
ATOM 1161 N N . GLN A 1 144 ? -3.202 -1.781 14.852 1.00 96.25 144 GLN A N 1
ATOM 1162 C CA . GLN A 1 144 ? -3.142 -2.549 16.096 1.00 96.25 144 GLN A CA 1
ATOM 1163 C C . GLN A 1 144 ? -4.436 -2.451 16.911 1.00 96.25 144 GLN A C 1
ATOM 1165 O O . GLN A 1 144 ? -4.936 -3.471 17.385 1.00 96.25 144 GLN A O 1
ATOM 1170 N N . GLN A 1 145 ? -5.026 -1.260 17.021 1.00 95.75 145 GLN A N 1
ATOM 1171 C CA . GLN A 1 145 ? -6.317 -1.040 17.684 1.00 95.75 145 GLN A CA 1
ATOM 1172 C C . GLN A 1 145 ? -7.462 -1.816 17.012 1.00 95.75 145 GLN A C 1
ATOM 1174 O O . GLN A 1 145 ? -8.387 -2.271 17.685 1.00 95.75 145 GLN A O 1
ATOM 1179 N N . ALA A 1 146 ? -7.379 -2.056 15.698 1.00 95.50 146 ALA A N 1
ATOM 1180 C CA . ALA A 1 146 ? -8.315 -2.926 14.984 1.00 95.50 146 ALA A CA 1
ATOM 1181 C C . ALA A 1 146 ? -8.107 -4.432 15.276 1.00 95.50 146 ALA A C 1
ATOM 1183 O O . ALA A 1 146 ? -8.838 -5.276 14.749 1.00 95.50 146 ALA A O 1
ATOM 1184 N N . GLY A 1 147 ? -7.123 -4.792 16.108 1.00 96.00 147 GLY A N 1
ATOM 1185 C CA . GLY A 1 147 ? -6.743 -6.172 16.416 1.00 96.00 147 GLY A CA 1
ATOM 1186 C C . GLY A 1 147 ? -5.948 -6.843 15.294 1.00 96.00 147 GLY A C 1
ATOM 1187 O O . GLY A 1 147 ? -6.029 -8.062 15.126 1.00 96.00 147 GLY A O 1
ATOM 1188 N N . LEU A 1 148 ? -5.233 -6.053 14.490 1.00 96.69 148 LEU A N 1
ATOM 1189 C CA . LEU A 1 148 ? -4.439 -6.509 13.352 1.00 96.69 148 LEU A CA 1
ATOM 1190 C C . LEU A 1 148 ? -2.958 -6.167 13.553 1.00 96.69 148 LEU A C 1
ATOM 1192 O O . LEU A 1 148 ? -2.583 -5.395 14.427 1.00 96.69 148 LEU A O 1
ATOM 1196 N N . ARG A 1 149 ? -2.093 -6.733 12.713 1.00 95.69 149 ARG A 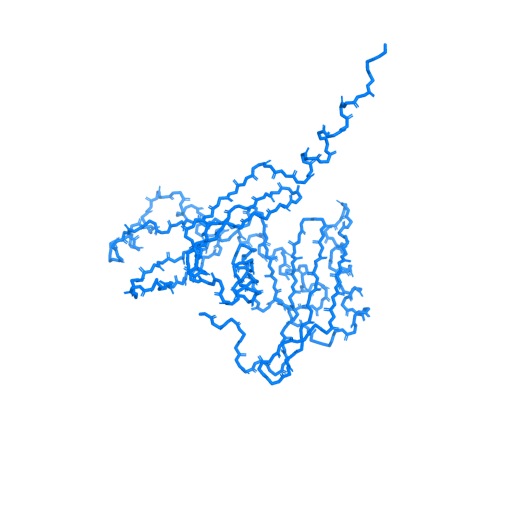N 1
ATOM 1197 C CA . ARG A 1 149 ? -0.657 -6.443 12.691 1.00 95.69 149 ARG A CA 1
ATOM 1198 C C . ARG A 1 149 ? -0.214 -6.085 11.279 1.00 95.69 149 ARG A C 1
ATOM 1200 O O . ARG A 1 149 ? -0.344 -6.906 10.367 1.00 95.69 149 ARG A O 1
ATOM 1207 N N . ALA A 1 150 ? 0.352 -4.894 11.105 1.00 94.56 150 ALA A N 1
ATOM 1208 C CA . ALA A 1 150 ? 1.040 -4.530 9.872 1.00 94.56 150 ALA A CA 1
ATOM 1209 C C . ALA A 1 150 ? 2.341 -5.341 9.774 1.00 94.56 150 ALA A C 1
ATOM 1211 O O . ALA A 1 150 ? 3.205 -5.231 10.641 1.00 94.56 150 ALA A O 1
ATOM 1212 N N . LYS A 1 151 ? 2.459 -6.205 8.761 1.00 93.06 151 LYS A N 1
ATOM 1213 C CA . LYS A 1 151 ? 3.686 -6.992 8.517 1.00 93.06 151 LYS A CA 1
ATOM 1214 C C . LYS A 1 151 ? 4.608 -6.326 7.509 1.00 93.06 151 LYS A C 1
ATOM 1216 O O . LYS A 1 151 ? 5.816 -6.487 7.605 1.00 93.06 151 LYS A O 1
ATOM 1221 N N . VAL A 1 152 ? 4.029 -5.610 6.554 1.00 91.69 152 VAL A N 1
ATOM 1222 C CA . VAL A 1 152 ? 4.749 -4.775 5.595 1.00 91.69 152 VAL A CA 1
ATOM 1223 C C . VAL A 1 152 ? 4.030 -3.439 5.550 1.00 91.69 152 VAL A C 1
ATOM 1225 O O . VAL A 1 152 ? 2.797 -3.412 5.505 1.00 91.69 152 VAL A O 1
ATOM 1228 N N . ILE A 1 153 ? 4.804 -2.360 5.585 1.00 91.81 153 ILE A N 1
ATOM 1229 C CA . ILE A 1 153 ? 4.341 -1.002 5.319 1.00 91.81 153 ILE A CA 1
ATOM 1230 C C . ILE A 1 153 ? 5.082 -0.559 4.064 1.00 91.81 153 ILE A C 1
ATOM 1232 O O . ILE A 1 153 ? 6.295 -0.384 4.085 1.00 91.81 153 ILE A O 1
ATOM 1236 N N . ASP A 1 154 ? 4.347 -0.471 2.967 1.00 89.62 154 ASP A N 1
ATOM 1237 C CA . ASP A 1 154 ? 4.847 -0.167 1.636 1.00 89.62 154 ASP A CA 1
ATOM 1238 C C . ASP A 1 154 ? 4.471 1.266 1.238 1.00 89.62 154 ASP A C 1
ATOM 1240 O O . ASP A 1 154 ? 3.505 1.860 1.735 1.00 89.62 154 ASP A O 1
ATOM 1244 N N . ASN A 1 155 ? 5.229 1.811 0.296 1.00 86.19 155 ASN A N 1
ATOM 1245 C CA . ASN A 1 155 ? 4.920 3.064 -0.362 1.00 86.19 155 ASN A CA 1
ATOM 1246 C C . ASN A 1 155 ? 3.915 2.808 -1.497 1.00 86.19 155 ASN A C 1
ATOM 1248 O O . ASN A 1 155 ? 4.097 1.918 -2.328 1.00 86.19 155 ASN A O 1
ATOM 1252 N N . LYS A 1 156 ? 2.862 3.628 -1.580 1.00 86.81 156 LYS A N 1
ATOM 1253 C CA . LYS A 1 156 ? 1.820 3.527 -2.615 1.00 86.81 156 LYS A CA 1
ATOM 1254 C C . LYS A 1 156 ? 2.360 3.509 -4.047 1.00 86.81 156 LYS A C 1
ATOM 1256 O O . LYS A 1 156 ? 1.814 2.800 -4.885 1.00 86.81 156 LYS A O 1
ATOM 1261 N N . ALA A 1 157 ? 3.425 4.250 -4.328 1.00 84.44 157 ALA A N 1
ATOM 1262 C CA . ALA A 1 157 ? 4.081 4.264 -5.627 1.00 84.44 157 ALA A CA 1
ATOM 1263 C C . ALA A 1 157 ? 4.694 2.901 -5.976 1.00 84.44 157 ALA A C 1
ATOM 1265 O O . ALA A 1 157 ? 4.493 2.401 -7.082 1.00 84.44 157 ALA A O 1
ATOM 1266 N N . LEU A 1 158 ? 5.372 2.252 -5.025 1.00 85.44 158 LEU A N 1
ATOM 1267 C CA . LEU A 1 158 ? 5.911 0.906 -5.233 1.00 85.44 158 LEU A CA 1
ATOM 1268 C C . LEU A 1 158 ? 4.805 -0.141 -5.333 1.00 85.44 158 LEU A C 1
ATOM 1270 O O . LEU A 1 158 ? 4.843 -0.988 -6.225 1.00 85.44 158 LEU A O 1
ATOM 1274 N N . ALA A 1 159 ? 3.771 -0.038 -4.498 1.00 89.06 159 ALA A N 1
ATOM 1275 C CA . ALA A 1 159 ? 2.592 -0.888 -4.613 1.00 89.06 159 ALA A CA 1
ATOM 1276 C C . ALA A 1 159 ? 1.938 -0.764 -6.007 1.00 89.06 159 ALA A C 1
ATOM 1278 O O . ALA A 1 159 ? 1.529 -1.770 -6.592 1.00 89.06 159 ALA A O 1
ATOM 1279 N N . LEU A 1 160 ? 1.902 0.444 -6.582 1.00 88.81 160 LEU A N 1
ATOM 1280 C CA . LEU A 1 160 ? 1.416 0.686 -7.942 1.00 88.81 160 LEU A CA 1
ATOM 1281 C C . LEU A 1 160 ? 2.330 0.059 -9.008 1.00 88.81 160 LEU A C 1
ATOM 1283 O O . LEU A 1 160 ? 1.827 -0.562 -9.945 1.00 88.81 160 LEU A O 1
ATOM 1287 N N . CYS A 1 161 ? 3.654 0.146 -8.846 1.00 86.69 161 CYS A N 1
ATOM 1288 C CA . CYS A 1 161 ? 4.617 -0.545 -9.716 1.00 86.69 161 CYS A CA 1
ATOM 1289 C C . CYS A 1 161 ? 4.397 -2.065 -9.686 1.00 86.69 161 CYS A C 1
ATOM 1291 O O . CYS A 1 161 ? 4.389 -2.729 -10.724 1.00 86.69 161 CYS A O 1
ATOM 1293 N N . ASN A 1 162 ? 4.158 -2.623 -8.499 1.00 86.50 162 ASN A N 1
ATOM 1294 C CA . ASN A 1 162 ? 3.887 -4.047 -8.306 1.00 86.50 162 ASN A CA 1
ATOM 1295 C C . ASN A 1 162 ? 2.585 -4.465 -8.989 1.00 86.50 162 ASN A C 1
ATOM 1297 O O . ASN A 1 162 ? 2.536 -5.489 -9.669 1.00 86.50 162 ASN A O 1
ATOM 1301 N N . MET A 1 163 ? 1.543 -3.646 -8.863 1.00 88.62 163 MET A N 1
ATOM 1302 C CA . MET A 1 163 ? 0.278 -3.870 -9.553 1.00 88.62 163 MET A CA 1
ATOM 1303 C C . MET A 1 163 ? 0.457 -3.828 -11.075 1.00 88.62 163 MET A C 1
ATOM 1305 O O . MET A 1 163 ? -0.012 -4.733 -11.759 1.00 88.62 163 MET A O 1
ATOM 1309 N N . TYR A 1 164 ? 1.168 -2.829 -11.605 1.00 90.12 164 TYR A N 1
ATOM 1310 C CA . TYR A 1 164 ? 1.425 -2.708 -13.041 1.00 90.12 164 TYR A CA 1
ATOM 1311 C C . TYR A 1 164 ? 2.219 -3.903 -13.578 1.00 90.12 164 TYR A C 1
ATOM 1313 O O . TYR A 1 164 ? 1.817 -4.542 -14.545 1.00 90.12 164 TYR A O 1
ATOM 1321 N N . THR A 1 165 ? 3.315 -4.262 -12.910 1.00 85.50 165 THR A N 1
ATOM 1322 C CA . THR A 1 165 ? 4.159 -5.397 -13.308 1.00 85.50 165 THR A CA 1
ATOM 1323 C C . THR A 1 165 ? 3.449 -6.744 -13.181 1.00 85.50 165 THR A C 1
ATOM 1325 O O . THR A 1 165 ? 3.811 -7.695 -13.878 1.00 85.50 165 THR A O 1
ATOM 1328 N N . PHE A 1 166 ? 2.453 -6.854 -12.306 1.00 86.00 166 PHE A N 1
ATOM 1329 C CA . PHE A 1 166 ? 1.593 -8.027 -12.230 1.00 86.00 166 PHE A CA 1
ATOM 1330 C C . PHE A 1 166 ? 0.558 -8.050 -13.364 1.00 86.00 166 PHE A C 1
ATOM 1332 O O . PHE A 1 166 ? 0.439 -9.062 -14.047 1.00 86.00 166 PHE A O 1
ATOM 1339 N N . ALA A 1 167 ? -0.162 -6.945 -13.578 1.00 87.12 167 ALA A N 1
ATOM 1340 C CA . ALA A 1 167 ? -1.271 -6.863 -14.530 1.00 87.12 167 ALA A CA 1
ATOM 1341 C C . ALA A 1 167 ? -0.817 -6.846 -15.998 1.00 87.12 167 ALA A C 1
ATOM 1343 O O . ALA A 1 167 ? -1.495 -7.396 -16.858 1.00 87.12 167 ALA A O 1
ATOM 1344 N N . TYR A 1 168 ? 0.341 -6.248 -16.278 1.00 88.25 168 TYR A N 1
ATOM 1345 C CA . TYR A 1 168 ? 0.877 -6.052 -17.625 1.00 88.25 168 TYR A CA 1
ATOM 1346 C C . TYR A 1 168 ? 2.226 -6.758 -17.775 1.00 88.25 168 TYR A C 1
ATOM 1348 O O . TYR A 1 168 ? 3.228 -6.164 -18.178 1.00 88.25 168 TYR A O 1
ATOM 1356 N N . ALA A 1 169 ? 2.266 -8.044 -17.410 1.00 83.25 169 ALA A N 1
ATOM 1357 C CA . ALA A 1 169 ? 3.493 -8.839 -17.400 1.00 83.25 169 ALA A CA 1
ATOM 1358 C C . ALA A 1 169 ? 4.229 -8.833 -18.753 1.00 83.25 169 ALA A C 1
ATOM 1360 O O . ALA A 1 169 ? 5.453 -8.703 -18.768 1.00 83.25 169 ALA A O 1
ATOM 1361 N N . ASP A 1 170 ? 3.482 -8.874 -19.857 1.00 84.31 170 ASP A N 1
ATOM 1362 C CA . ASP A 1 170 ? 4.020 -8.924 -21.224 1.00 84.31 170 ASP A CA 1
ATOM 1363 C C . ASP A 1 170 ? 4.489 -7.555 -21.742 1.00 84.31 170 ASP A C 1
ATOM 1365 O O . ASP A 1 170 ? 5.213 -7.465 -22.730 1.00 84.31 170 ASP A O 1
ATOM 1369 N N . GLN A 1 171 ? 4.110 -6.465 -21.067 1.00 81.31 171 GLN A N 1
ATOM 1370 C CA . GLN A 1 171 ? 4.447 -5.097 -21.477 1.00 81.31 171 GLN A CA 1
ATOM 1371 C C . GLN A 1 171 ? 5.619 -4.509 -20.697 1.00 81.31 171 GLN A C 1
ATOM 1373 O O . GLN A 1 171 ? 6.033 -3.387 -20.979 1.00 81.31 171 GLN A O 1
ATOM 1378 N N . LYS A 1 172 ? 6.200 -5.270 -19.757 1.00 70.06 172 LYS A N 1
ATOM 1379 C CA . LYS A 1 172 ? 7.294 -4.805 -18.894 1.00 70.06 172 LYS A CA 1
ATOM 1380 C C . LYS A 1 172 ? 8.439 -4.186 -19.668 1.00 70.06 172 LYS A C 1
ATOM 1382 O O . LYS A 1 172 ? 9.060 -3.278 -19.151 1.00 70.06 172 LYS A O 1
ATOM 1387 N N . ILE A 1 173 ? 8.715 -4.663 -20.880 1.00 73.56 173 ILE A N 1
ATOM 1388 C CA . ILE A 1 173 ? 9.864 -4.228 -21.677 1.00 73.56 173 ILE A CA 1
ATOM 1389 C C . ILE A 1 173 ? 9.739 -2.752 -22.103 1.00 73.56 173 ILE A C 1
ATOM 1391 O O . ILE A 1 173 ? 10.750 -2.085 -22.304 1.00 73.56 173 ILE A O 1
ATOM 1395 N N . LYS A 1 174 ? 8.521 -2.210 -22.213 1.00 85.94 174 LYS A N 1
ATOM 1396 C CA . LYS A 1 174 ? 8.300 -0.839 -22.684 1.00 85.94 174 LYS A CA 1
ATOM 1397 C C . LYS A 1 174 ? 8.319 0.163 -21.521 1.00 85.94 174 LYS A C 1
ATOM 1399 O O . LYS A 1 174 ? 7.860 -0.167 -20.426 1.00 85.94 174 LYS A O 1
ATOM 1404 N N . PRO A 1 175 ? 8.820 1.393 -21.738 1.00 89.19 175 PRO A N 1
ATOM 1405 C CA . PRO A 1 175 ? 8.585 2.487 -20.807 1.00 89.19 175 PRO A CA 1
ATOM 1406 C C . PRO A 1 175 ? 7.084 2.740 -20.622 1.00 89.19 175 PRO A C 1
ATOM 1408 O O . PRO A 1 175 ? 6.315 2.616 -21.576 1.00 89.19 175 PRO A O 1
ATOM 1411 N N . ALA A 1 176 ? 6.672 3.103 -19.409 1.00 90.88 176 ALA A N 1
ATOM 1412 C CA . ALA A 1 176 ? 5.275 3.372 -19.088 1.00 90.88 176 ALA A CA 1
ATOM 1413 C C . ALA A 1 176 ? 5.137 4.561 -18.138 1.00 90.88 176 ALA A C 1
ATOM 1415 O O . ALA A 1 176 ? 5.878 4.673 -17.164 1.00 90.88 176 ALA A O 1
ATOM 1416 N N . TYR A 1 177 ? 4.143 5.407 -18.397 1.00 92.19 177 TYR A N 1
ATOM 1417 C CA . TYR A 1 177 ? 3.737 6.475 -17.493 1.00 92.19 177 TYR A CA 1
ATOM 1418 C C . TYR A 1 177 ? 2.522 6.010 -16.698 1.00 92.19 177 TYR A C 1
ATOM 1420 O O . TYR A 1 177 ? 1.511 5.616 -17.279 1.00 92.19 177 TYR A O 1
ATOM 1428 N N . LEU A 1 178 ? 2.617 6.050 -15.372 1.00 92.38 178 LEU A N 1
ATOM 1429 C CA . LEU A 1 178 ? 1.506 5.746 -14.481 1.00 92.38 178 LEU A CA 1
ATOM 1430 C C . LEU A 1 178 ? 1.055 7.024 -13.793 1.00 92.38 178 LEU A C 1
ATOM 1432 O O . LEU A 1 178 ? 1.782 7.580 -12.973 1.00 92.38 178 LEU A O 1
ATOM 1436 N N . LEU A 1 179 ? -0.163 7.456 -14.104 1.00 93.00 179 LEU A N 1
ATOM 1437 C CA . LEU A 1 179 ? -0.823 8.551 -13.412 1.00 93.00 179 LEU A CA 1
ATOM 1438 C C . LEU A 1 179 ? -1.817 7.979 -12.398 1.00 93.00 179 LEU A C 1
ATOM 1440 O O . LEU A 1 179 ? -2.831 7.386 -12.764 1.00 93.00 179 LEU A O 1
ATOM 1444 N N . HIS A 1 180 ? -1.530 8.162 -11.114 1.00 90.25 180 HIS A N 1
ATOM 1445 C CA . HIS A 1 180 ? -2.448 7.851 -10.027 1.00 90.25 180 HIS A CA 1
ATOM 1446 C C . HIS A 1 180 ? -3.081 9.144 -9.513 1.00 90.25 180 HIS A C 1
ATOM 1448 O O . HIS A 1 180 ? -2.452 9.897 -8.766 1.00 90.25 180 HIS A O 1
ATOM 1454 N N . LEU A 1 181 ? -4.347 9.363 -9.872 1.00 91.38 181 LEU A N 1
ATOM 1455 C CA . LEU A 1 181 ? -5.141 10.484 -9.380 1.00 91.38 181 LEU A CA 1
ATOM 1456 C C . LEU A 1 181 ? -5.710 10.163 -7.998 1.00 91.38 181 LEU A C 1
ATOM 1458 O O . LEU A 1 181 ? -6.632 9.359 -7.855 1.00 91.38 181 LEU A O 1
ATOM 1462 N N . GLY A 1 182 ? -5.123 10.759 -6.965 1.00 88.38 182 GLY A N 1
ATOM 1463 C CA . GLY A 1 182 ? -5.621 10.632 -5.602 1.00 88.38 182 GLY A CA 1
ATOM 1464 C C . GLY A 1 182 ? -6.500 11.810 -5.205 1.00 88.38 182 GLY A C 1
ATOM 1465 O O . GLY A 1 182 ? -6.581 12.831 -5.882 1.00 88.38 182 GLY A O 1
ATOM 1466 N N . GLN A 1 183 ? -7.165 11.662 -4.063 1.00 87.69 183 GLN A N 1
ATOM 1467 C CA . GLN A 1 183 ? -8.087 12.678 -3.577 1.00 87.69 183 GLN A CA 1
ATOM 1468 C C . GLN A 1 183 ? -7.391 13.983 -3.189 1.00 87.69 183 GLN A C 1
ATOM 1470 O O . GLN A 1 183 ? -7.836 15.040 -3.612 1.00 87.69 183 GLN A O 1
ATOM 1475 N N . THR A 1 184 ? -6.316 13.895 -2.402 1.00 84.06 184 THR A N 1
ATOM 1476 C CA . THR A 1 184 ? -5.565 15.061 -1.915 1.00 84.06 184 THR A CA 1
ATOM 1477 C C . THR A 1 184 ? -4.228 15.238 -2.620 1.00 84.06 184 THR A C 1
ATOM 1479 O O . THR A 1 184 ? -3.666 16.320 -2.564 1.00 84.06 184 THR A O 1
ATOM 1482 N N . HIS A 1 185 ? -3.707 14.190 -3.265 1.00 83.25 185 HIS A N 1
ATOM 1483 C CA . HIS A 1 185 ? -2.430 14.197 -3.981 1.00 83.25 185 HIS A CA 1
ATOM 1484 C C . HIS A 1 185 ? -2.497 13.231 -5.152 1.00 83.25 185 HIS A C 1
ATOM 1486 O O . HIS A 1 185 ? -3.047 12.135 -5.002 1.00 83.25 185 HIS A O 1
ATOM 1492 N N . SER A 1 186 ? -1.858 13.588 -6.259 1.00 88.19 186 SER A N 1
ATOM 1493 C CA . SER A 1 186 ? -1.657 12.680 -7.384 1.00 88.19 186 SER A CA 1
ATOM 1494 C C . SER A 1 186 ? -0.188 12.327 -7.545 1.00 88.19 186 SER A C 1
ATOM 1496 O O . SER A 1 186 ? 0.697 13.055 -7.095 1.00 88.19 186 SER A O 1
ATOM 1498 N N . LEU A 1 187 ? 0.067 11.173 -8.152 1.00 87.31 187 LEU A N 1
ATOM 1499 C CA . LEU A 1 187 ? 1.410 10.671 -8.414 1.00 87.31 187 LEU A CA 1
ATOM 1500 C C . LEU A 1 187 ? 1.555 10.399 -9.905 1.00 87.31 187 LEU A C 1
ATOM 1502 O O . LEU A 1 187 ? 0.703 9.733 -10.493 1.00 87.31 187 LEU A O 1
ATOM 1506 N N . LEU A 1 188 ? 2.650 10.871 -10.483 1.00 87.31 188 LEU A N 1
ATOM 1507 C CA . LEU A 1 188 ? 3.124 10.485 -11.799 1.00 87.31 188 LEU A CA 1
ATOM 1508 C C . LEU A 1 188 ? 4.382 9.639 -11.624 1.00 87.31 188 LEU A C 1
ATOM 1510 O O . LEU A 1 188 ? 5.344 10.069 -10.993 1.00 87.31 188 LEU A O 1
ATOM 1514 N N . LEU A 1 189 ? 4.378 8.429 -12.171 1.00 87.31 189 LEU A N 1
ATOM 1515 C CA . LEU A 1 189 ? 5.541 7.553 -12.169 1.00 87.31 189 LEU A CA 1
ATOM 1516 C C . LEU A 1 189 ? 5.966 7.273 -13.603 1.00 87.31 189 LEU A C 1
ATOM 1518 O O . LEU A 1 189 ? 5.128 6.926 -14.435 1.00 87.31 189 LEU A O 1
ATOM 1522 N N . LEU A 1 190 ? 7.268 7.342 -13.866 1.00 86.06 190 LEU A N 1
ATOM 1523 C CA . LEU A 1 190 ? 7.857 6.772 -15.072 1.00 86.06 190 LEU A CA 1
ATOM 1524 C C . LEU A 1 190 ? 8.482 5.434 -14.715 1.00 86.06 190 LEU A C 1
ATOM 1526 O O . LEU A 1 190 ? 9.377 5.353 -13.869 1.00 86.06 190 LEU A O 1
ATOM 1530 N N . LEU A 1 191 ? 8.023 4.391 -15.389 1.00 85.44 191 LEU A N 1
ATOM 1531 C CA . LEU A 1 191 ? 8.600 3.066 -15.309 1.00 85.44 191 LEU A CA 1
ATOM 1532 C C . LEU A 1 191 ? 9.437 2.793 -16.550 1.00 85.44 191 LEU A C 1
ATOM 1534 O O . LEU A 1 191 ? 9.018 3.079 -17.669 1.00 85.44 191 LEU A O 1
ATOM 1538 N N . GLN A 1 192 ? 10.579 2.152 -16.352 1.00 83.38 192 GLN A N 1
ATOM 1539 C CA . GLN A 1 192 ? 11.364 1.540 -17.411 1.00 83.38 192 GLN A CA 1
ATOM 1540 C C . GLN A 1 192 ? 11.625 0.092 -17.008 1.00 83.38 192 GLN A C 1
ATOM 1542 O O . GLN A 1 192 ? 12.127 -0.167 -15.919 1.00 83.38 192 GLN A O 1
ATOM 1547 N N . HIS A 1 193 ? 11.251 -0.870 -17.852 1.00 82.50 193 HIS A N 1
ATOM 1548 C CA . HIS A 1 193 ? 11.406 -2.295 -17.530 1.00 82.50 193 HIS A CA 1
ATOM 1549 C C . HIS A 1 193 ? 10.613 -2.755 -16.289 1.00 82.50 193 HIS A C 1
ATOM 1551 O O . HIS A 1 193 ? 10.995 -3.692 -15.590 1.00 82.50 193 HIS A O 1
ATOM 1557 N N . GLY A 1 194 ? 9.501 -2.072 -15.986 1.00 80.25 194 GLY A N 1
ATOM 1558 C CA . GLY A 1 194 ? 8.721 -2.286 -14.762 1.00 80.25 194 GLY A CA 1
ATOM 1559 C C . GLY A 1 194 ? 9.370 -1.737 -13.484 1.00 80.25 194 GLY A C 1
ATOM 1560 O O . GLY A 1 194 ? 8.860 -1.995 -12.396 1.00 80.25 194 GLY A O 1
ATOM 1561 N N . ILE A 1 195 ? 10.474 -0.997 -13.607 1.00 81.94 195 ILE A N 1
ATOM 1562 C CA . ILE A 1 195 ? 11.222 -0.393 -12.503 1.00 81.94 195 ILE A CA 1
ATOM 1563 C C . ILE A 1 195 ? 10.945 1.116 -12.496 1.00 81.94 195 ILE A C 1
ATOM 1565 O O . ILE A 1 195 ? 11.057 1.739 -13.554 1.00 81.94 195 ILE A O 1
ATOM 1569 N N . PRO A 1 196 ? 10.592 1.728 -11.351 1.00 80.25 196 PRO A N 1
ATOM 1570 C CA . PRO A 1 196 ? 10.415 3.173 -11.278 1.00 80.25 196 PRO A CA 1
ATOM 1571 C C . PRO A 1 196 ? 11.753 3.892 -11.471 1.00 80.25 196 PRO A C 1
ATOM 1573 O O . PRO A 1 196 ? 12.720 3.616 -10.762 1.00 80.25 196 PRO A O 1
ATOM 1576 N N . ILE A 1 197 ? 11.797 4.812 -12.436 1.00 80.00 197 ILE A N 1
ATOM 1577 C CA . ILE A 1 197 ? 12.961 5.667 -12.722 1.00 80.00 197 ILE A CA 1
ATOM 1578 C C . ILE A 1 197 ? 12.683 7.150 -12.466 1.00 80.00 197 ILE A C 1
ATOM 1580 O O . ILE A 1 197 ? 13.620 7.929 -12.336 1.00 80.00 197 ILE A O 1
ATOM 1584 N N . TRP A 1 198 ? 11.409 7.529 -12.371 1.00 80.62 198 TRP A N 1
ATOM 1585 C CA . TRP A 1 198 ? 10.963 8.864 -11.988 1.00 80.62 198 TRP A CA 1
ATOM 1586 C C . TRP A 1 198 ? 9.695 8.747 -11.154 1.00 80.62 198 TRP A C 1
ATOM 1588 O O . TRP A 1 198 ? 8.837 7.903 -11.438 1.00 80.62 198 TRP A O 1
ATOM 1598 N N . LEU A 1 199 ? 9.572 9.606 -10.151 1.00 80.62 199 LEU A N 1
ATOM 1599 C CA . LEU A 1 199 ? 8.366 9.766 -9.359 1.00 80.62 199 LEU A CA 1
ATOM 1600 C C . LEU A 1 199 ? 8.189 11.246 -9.083 1.00 80.62 199 LEU A C 1
ATOM 1602 O O . LEU A 1 199 ? 9.061 11.888 -8.506 1.00 80.62 199 LEU A O 1
ATOM 1606 N N . GLU A 1 200 ? 7.028 11.751 -9.458 1.00 80.56 200 GLU A N 1
ATOM 1607 C CA . GLU A 1 200 ? 6.640 13.122 -9.220 1.00 80.56 200 GLU A CA 1
ATOM 1608 C C . GLU A 1 200 ? 5.276 13.163 -8.562 1.00 80.56 200 GLU A C 1
ATOM 1610 O O . GLU A 1 200 ? 4.373 12.371 -8.849 1.00 80.56 200 GLU A O 1
ATOM 1615 N N . ARG A 1 201 ? 5.136 14.099 -7.638 1.00 78.44 201 ARG A N 1
ATOM 1616 C CA . ARG A 1 201 ? 3.861 14.409 -7.030 1.00 78.44 201 ARG A CA 1
ATOM 1617 C C . ARG A 1 201 ? 3.265 15.599 -7.755 1.00 78.44 201 ARG A C 1
ATOM 1619 O O . ARG A 1 201 ? 3.945 16.594 -7.957 1.00 78.44 201 ARG A O 1
ATOM 1626 N N . LEU A 1 202 ? 1.981 15.497 -8.066 1.00 83.44 202 LEU A N 1
ATOM 1627 C CA . LEU A 1 202 ? 1.235 16.549 -8.738 1.00 83.44 202 LEU A CA 1
ATOM 1628 C C . LEU A 1 202 ? 0.198 17.158 -7.791 1.00 83.44 202 LEU A C 1
ATOM 1630 O O . LEU A 1 202 ? -0.452 16.437 -7.023 1.00 83.44 202 LEU A O 1
ATOM 1634 N N . ASP A 1 203 ? -0.004 18.467 -7.927 1.00 81.25 203 ASP A N 1
ATOM 1635 C CA . ASP A 1 203 ? -1.024 19.240 -7.200 1.00 81.25 203 ASP A CA 1
ATOM 1636 C C . ASP A 1 203 ? -2.409 19.191 -7.868 1.00 81.25 203 ASP A C 1
ATOM 1638 O O . ASP A 1 203 ? -3.374 19.786 -7.393 1.00 81.25 203 ASP A O 1
ATOM 1642 N N . ILE A 1 204 ? -2.544 18.424 -8.953 1.00 87.31 204 ILE A N 1
ATOM 1643 C CA . ILE A 1 204 ? -3.841 18.083 -9.542 1.00 87.31 204 ILE A CA 1
ATOM 1644 C C . ILE A 1 204 ? -4.470 17.004 -8.666 1.00 87.31 204 ILE A C 1
ATOM 1646 O O . ILE A 1 204 ? -3.918 15.913 -8.538 1.00 87.31 204 ILE A O 1
ATOM 1650 N N . THR A 1 205 ? -5.617 17.278 -8.052 1.00 89.50 205 THR A N 1
ATOM 1651 C CA . THR A 1 205 ? -6.219 16.395 -7.041 1.00 89.50 205 THR A CA 1
ATOM 1652 C C . THR A 1 205 ? -7.696 16.152 -7.315 1.00 89.50 205 THR A C 1
ATOM 1654 O O . THR A 1 205 ? -8.361 16.963 -7.957 1.00 89.50 205 THR A O 1
ATOM 1657 N N . GLY A 1 206 ? -8.230 15.033 -6.819 1.00 88.19 206 GLY A N 1
ATOM 1658 C CA . GLY A 1 206 ? -9.661 14.744 -6.915 1.00 88.19 206 GLY A CA 1
ATOM 1659 C C . GLY A 1 206 ? -10.528 15.807 -6.235 1.00 88.19 206 GLY A C 1
ATOM 1660 O O . GLY A 1 206 ? -11.571 16.157 -6.775 1.00 88.19 206 GLY A O 1
ATOM 1661 N N . ASP A 1 207 ? -10.077 16.360 -5.102 1.00 88.50 207 ASP A N 1
ATOM 1662 C CA . ASP A 1 207 ? -10.781 17.453 -4.419 1.00 88.50 207 ASP A CA 1
ATOM 1663 C C . ASP A 1 207 ? -10.778 18.739 -5.269 1.00 88.50 207 ASP A C 1
ATOM 1665 O O . ASP A 1 207 ? -11.818 19.379 -5.4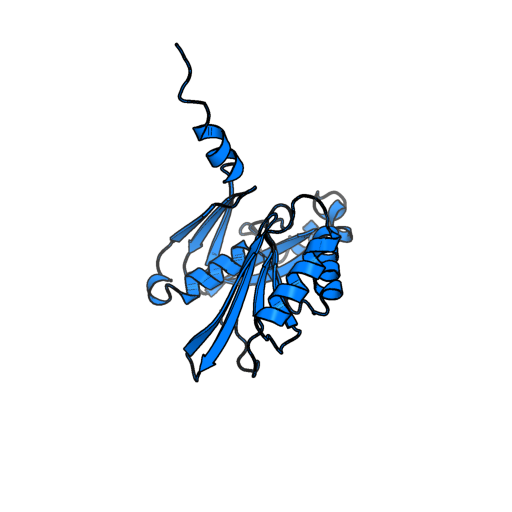09 1.00 88.50 207 ASP A O 1
ATOM 1669 N N . ALA A 1 208 ? -9.654 19.089 -5.908 1.00 88.38 208 ALA A N 1
ATOM 1670 C CA . ALA A 1 208 ? -9.591 20.243 -6.809 1.00 88.38 208 ALA A CA 1
ATOM 1671 C C . ALA A 1 208 ? -10.520 20.083 -8.026 1.00 88.38 208 ALA A C 1
ATOM 1673 O O . ALA A 1 208 ? -11.232 21.019 -8.376 1.00 88.38 208 ALA A O 1
ATOM 1674 N N . LEU A 1 209 ? -10.553 18.890 -8.631 1.00 87.81 209 LEU A N 1
ATOM 1675 C CA . LEU A 1 209 ? -11.415 18.587 -9.781 1.00 87.81 209 LEU A CA 1
ATOM 1676 C C . LEU A 1 209 ? -12.907 18.574 -9.420 1.00 87.81 209 LEU A C 1
ATOM 1678 O O . LEU A 1 209 ? -13.736 19.011 -10.211 1.00 87.81 209 LEU A O 1
ATOM 1682 N N . ALA A 1 210 ? -13.261 18.071 -8.235 1.00 86.94 210 ALA A N 1
ATOM 1683 C CA . ALA A 1 210 ? -14.646 18.060 -7.774 1.00 86.94 210 ALA A CA 1
ATOM 1684 C C . ALA A 1 210 ? -15.170 19.479 -7.498 1.00 86.94 210 ALA A C 1
ATOM 1686 O O . ALA A 1 210 ? -16.335 19.763 -7.761 1.00 86.94 210 ALA A O 1
ATOM 1687 N N . ASN A 1 211 ? -14.305 20.370 -7.005 1.00 84.25 211 ASN A N 1
ATOM 1688 C CA . ASN A 1 211 ? -14.673 21.743 -6.666 1.00 84.25 211 ASN A CA 1
ATOM 1689 C C . ASN A 1 211 ? -14.626 22.701 -7.870 1.00 84.25 211 ASN A C 1
ATOM 1691 O O . ASN A 1 211 ? -15.341 23.700 -7.874 1.00 84.25 211 ASN A O 1
ATOM 1695 N N . SER A 1 212 ? -13.825 22.415 -8.903 1.00 77.25 212 SER A N 1
ATOM 1696 C CA . SER A 1 212 ? -13.709 23.279 -10.088 1.00 77.25 212 SER A CA 1
ATOM 1697 C C . SER A 1 212 ? -14.908 23.192 -11.042 1.00 77.25 212 SER A C 1
ATOM 1699 O O . SER A 1 212 ? -15.169 24.141 -11.774 1.00 77.25 212 SER A O 1
ATOM 1701 N N . GLY A 1 213 ? -15.676 22.097 -11.012 1.00 59.09 213 GLY A N 1
ATOM 1702 C CA . GLY A 1 213 ? -16.893 21.931 -11.819 1.00 59.09 213 GLY A CA 1
ATOM 1703 C C . GLY A 1 213 ? -18.132 22.676 -11.296 1.00 59.09 213 GLY A C 1
ATOM 1704 O O . GLY A 1 213 ? -19.164 22.664 -11.957 1.00 59.09 213 GLY A O 1
ATOM 1705 N N . GLY A 1 214 ? -18.055 23.310 -10.119 1.00 52.25 214 GLY A N 1
ATOM 1706 C CA . GLY A 1 214 ? -19.185 23.992 -9.471 1.00 52.25 214 GLY A CA 1
ATOM 1707 C C . GLY A 1 214 ? -19.367 25.474 -9.821 1.00 52.25 214 GLY A C 1
ATOM 1708 O O . GLY A 1 214 ? -20.291 26.091 -9.303 1.00 52.25 214 GLY A O 1
ATOM 1709 N N . GLN A 1 215 ? -18.504 26.064 -10.659 1.00 49.78 215 GLN A N 1
ATOM 1710 C CA . GLN A 1 215 ? -18.542 27.501 -10.986 1.00 49.78 215 GLN A CA 1
ATOM 1711 C C . GLN A 1 215 ? -19.084 27.833 -12.386 1.00 49.78 215 GLN A C 1
ATOM 1713 O O . GLN A 1 215 ? -19.154 29.003 -12.748 1.00 49.78 215 GLN A O 1
ATOM 1718 N N . THR A 1 216 ? -19.523 26.854 -13.179 1.00 50.22 216 THR A N 1
ATOM 1719 C CA . THR A 1 216 ? -20.144 27.121 -14.486 1.00 50.22 216 THR A CA 1
ATOM 1720 C C . THR A 1 216 ? -21.664 27.055 -14.380 1.00 50.22 216 THR A C 1
ATOM 1722 O O . THR A 1 216 ? -22.260 26.018 -14.668 1.00 50.22 216 THR A O 1
ATOM 1725 N N . GLY A 1 217 ? -22.300 28.151 -13.963 1.00 51.88 217 GLY A N 1
ATOM 1726 C CA . GLY A 1 217 ? -23.749 28.299 -14.110 1.00 51.88 217 GLY A CA 1
ATOM 1727 C C . GLY A 1 217 ? -24.425 29.070 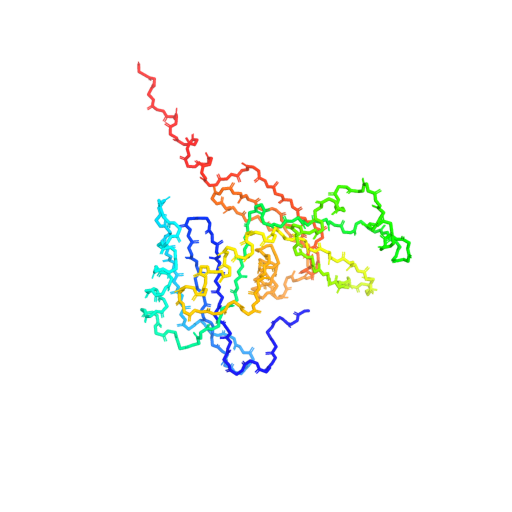-12.991 1.00 51.88 217 GLY A C 1
ATOM 1728 O O . GLY A 1 217 ? -25.115 28.466 -12.185 1.00 51.88 217 GLY A O 1
ATOM 1729 N N . HIS A 1 218 ? -24.232 30.386 -12.960 1.00 46.62 218 HIS A N 1
ATOM 1730 C CA . HIS A 1 218 ? -25.268 31.364 -12.614 1.00 46.62 218 HIS A CA 1
ATOM 1731 C C . HIS A 1 218 ? -24.705 32.761 -12.901 1.00 46.62 218 HIS A C 1
ATOM 1733 O O . HIS A 1 218 ? -24.317 33.495 -12.000 1.00 46.62 218 HIS A O 1
ATOM 1739 N N . GLU A 1 219 ? -24.644 33.108 -14.183 1.00 43.62 219 GLU A N 1
ATOM 1740 C CA . GLU A 1 219 ? -24.774 34.503 -14.594 1.00 43.62 219 GLU A CA 1
ATOM 1741 C C . GLU A 1 219 ? -26.116 34.598 -15.319 1.00 43.62 219 GLU A C 1
ATOM 1743 O O . GLU A 1 219 ? -26.296 34.056 -16.411 1.00 43.62 219 GLU A O 1
ATOM 1748 N N . SER A 1 220 ? -27.085 35.183 -14.621 1.00 46.56 220 SER A N 1
ATOM 1749 C CA . SER A 1 220 ? -28.366 35.661 -15.141 1.00 46.56 220 SER A CA 1
ATOM 1750 C C . SER A 1 220 ? -28.425 37.155 -14.904 1.00 46.56 220 SER A C 1
ATOM 1752 O O . SER A 1 220 ? -28.112 37.524 -13.746 1.00 46.56 220 SER A O 1
#

Radius of gyration: 19.6 Å; Cα contacts (8 Å, |Δi|>4): 338; chains: 1; bounding box: 60×59×40 Å